Protein AF-A0A9D5ZT42-F1 (afdb_monomer_lite)

pLDDT: mean 91.75, std 6.69, range [58.16, 98.5]

Structure (mmCIF, N/CA/C/O backbone):
data_AF-A0A9D5ZT42-F1
#
_entry.id   AF-A0A9D5ZT42-F1
#
loop_
_atom_site.group_PDB
_atom_site.id
_atom_site.type_symbol
_atom_site.label_atom_id
_atom_site.label_alt_id
_atom_site.label_comp_id
_atom_site.label_asym_id
_atom_site.label_entity_id
_atom_site.label_seq_id
_atom_site.pdbx_PDB_ins_code
_atom_site.Cartn_x
_atom_site.Cartn_y
_atom_site.Cartn_z
_atom_site.occupancy
_atom_site.B_iso_or_equiv
_atom_site.auth_seq_id
_atom_site.auth_comp_id
_atom_site.auth_asym_id
_atom_site.auth_atom_id
_atom_site.pdbx_PDB_model_num
ATOM 1 N N . MET A 1 1 ? -12.447 -9.177 9.346 1.00 79.62 1 MET A N 1
ATOM 2 C CA . MET A 1 1 ? -11.753 -7.970 9.844 1.00 79.62 1 MET A CA 1
ATOM 3 C C . MET A 1 1 ? -11.697 -7.961 11.369 1.00 79.62 1 MET A C 1
ATOM 5 O O . MET A 1 1 ? -12.599 -8.508 11.997 1.00 79.62 1 MET A O 1
ATOM 9 N N . LEU A 1 2 ? -10.645 -7.376 11.959 1.00 90.12 2 LEU A N 1
ATOM 10 C CA . LEU A 1 2 ? -10.419 -7.348 13.415 1.00 90.12 2 LEU A CA 1
ATOM 11 C C . LEU A 1 2 ? -11.491 -6.547 14.175 1.00 90.12 2 LEU A C 1
ATOM 13 O O . LEU A 1 2 ? -11.969 -7.030 15.196 1.00 90.12 2 LEU A O 1
ATOM 17 N N . SER A 1 3 ? -11.928 -5.395 13.650 1.00 90.69 3 SER A N 1
ATOM 18 C CA . SER A 1 3 ? -13.008 -4.572 14.230 1.00 90.69 3 SER A CA 1
ATOM 19 C C . SER A 1 3 ? -14.298 -5.372 14.443 1.00 90.69 3 SER A C 1
ATOM 21 O O . SER A 1 3 ? -14.875 -5.379 15.532 1.00 90.69 3 SER A O 1
ATOM 23 N N . GLN A 1 4 ? -14.705 -6.125 13.423 1.00 94.38 4 GLN A N 1
ATOM 24 C CA . GLN A 1 4 ? -15.898 -6.974 13.441 1.00 94.38 4 GLN A CA 1
ATOM 25 C C . GLN A 1 4 ? -15.736 -8.181 14.380 1.00 94.38 4 GLN A C 1
ATOM 27 O O . GLN A 1 4 ? -16.671 -8.578 15.077 1.00 94.38 4 GLN A O 1
ATOM 32 N N . LYS A 1 5 ? -14.524 -8.749 14.473 1.00 95.25 5 LYS A N 1
ATOM 33 C CA . LYS A 1 5 ? -14.218 -9.816 15.441 1.00 95.25 5 LYS A CA 1
ATOM 34 C C . LYS A 1 5 ? -14.304 -9.306 16.884 1.00 95.25 5 LYS A C 1
ATOM 36 O O . LYS A 1 5 ? -14.874 -10.011 17.711 1.00 95.25 5 LYS A O 1
ATOM 41 N N . ILE A 1 6 ? -13.804 -8.100 17.171 1.00 94.62 6 ILE A N 1
ATOM 42 C CA . ILE A 1 6 ? -13.927 -7.453 18.488 1.00 94.62 6 ILE A CA 1
ATOM 43 C C . ILE A 1 6 ? -15.403 -7.265 18.847 1.00 94.62 6 ILE A C 1
ATOM 45 O O . ILE A 1 6 ? -15.816 -7.692 19.921 1.00 94.62 6 ILE A O 1
ATOM 49 N N . ALA A 1 7 ? -16.214 -6.710 17.940 1.00 95.12 7 ALA A N 1
ATOM 50 C CA . ALA A 1 7 ? -17.645 -6.512 18.180 1.00 95.12 7 ALA A CA 1
ATOM 51 C C . ALA A 1 7 ? -18.387 -7.827 18.452 1.00 95.12 7 ALA A C 1
ATOM 53 O O . ALA A 1 7 ? -19.196 -7.904 19.377 1.00 95.12 7 ALA A O 1
ATOM 54 N N . LYS A 1 8 ? -18.063 -8.888 17.704 1.00 96.38 8 LYS A N 1
ATOM 55 C CA . LYS A 1 8 ? -18.613 -10.227 17.943 1.00 96.38 8 LYS A CA 1
ATOM 56 C C . LYS A 1 8 ? -18.242 -10.771 19.326 1.00 96.38 8 LYS A C 1
ATOM 58 O O . LYS A 1 8 ? -19.117 -11.293 20.007 1.00 96.38 8 LYS A O 1
ATOM 63 N N . LEU A 1 9 ? -16.973 -10.667 19.729 1.00 95.00 9 LEU A N 1
ATOM 64 C CA . LEU A 1 9 ? -16.511 -11.139 21.043 1.00 95.00 9 LEU A CA 1
ATOM 65 C C . LEU A 1 9 ? -17.176 -10.362 22.179 1.00 95.00 9 LEU A C 1
ATOM 67 O O . LEU A 1 9 ? -17.641 -10.958 23.140 1.00 95.00 9 LEU A O 1
ATOM 71 N N . VAL A 1 10 ? -17.272 -9.042 22.033 1.00 94.19 10 VAL A N 1
ATOM 72 C CA . VAL A 1 10 ? -17.956 -8.159 22.979 1.00 94.19 10 VAL A CA 1
ATOM 73 C C . VAL A 1 10 ? -19.431 -8.545 23.139 1.00 94.19 10 VAL A C 1
ATOM 75 O O . VAL A 1 10 ? -19.915 -8.672 24.262 1.00 94.19 10 VAL A O 1
ATOM 78 N N . LEU A 1 11 ? -20.139 -8.789 22.032 1.00 94.06 11 LEU A N 1
ATOM 79 C CA . LEU A 1 11 ? -21.532 -9.235 22.070 1.00 94.06 11 LEU A CA 1
ATOM 80 C C . LEU A 1 11 ? -21.666 -10.602 22.754 1.00 94.06 11 LEU A C 1
ATOM 82 O O . LEU A 1 11 ? -22.506 -10.764 23.634 1.00 94.06 11 LEU A O 1
ATOM 86 N N . SER A 1 12 ? -20.823 -11.563 22.377 1.00 94.69 12 SER A N 1
ATOM 87 C CA . SER A 1 12 ? -20.800 -12.914 22.954 1.00 94.69 12 SER A CA 1
ATOM 88 C C . SER A 1 12 ? -20.539 -12.891 24.467 1.00 94.69 12 SER A C 1
ATOM 90 O O . SER A 1 12 ? -21.247 -13.515 25.258 1.00 94.69 12 SER A O 1
ATOM 92 N N . ALA A 1 13 ? -19.592 -12.063 24.900 1.00 92.69 13 ALA A N 1
ATOM 93 C CA . ALA A 1 13 ? -19.286 -11.874 26.307 1.00 92.69 13 ALA A CA 1
ATOM 94 C C . ALA A 1 13 ? -20.460 -11.256 27.089 1.00 92.69 13 ALA A C 1
ATOM 96 O O . ALA A 1 13 ? -20.752 -11.678 28.210 1.00 92.69 13 ALA A O 1
ATOM 97 N N . SER A 1 14 ? -21.188 -10.310 26.481 1.00 90.50 14 SER A N 1
ATOM 98 C CA . SER A 1 14 ? -22.356 -9.676 27.111 1.00 90.50 14 SER A CA 1
ATOM 99 C C . SER A 1 14 ? -23.540 -10.627 27.329 1.00 90.50 14 SER A C 1
ATOM 101 O O . SER A 1 14 ? -24.342 -10.408 28.234 1.00 90.50 14 SER A O 1
ATOM 103 N N . ILE A 1 15 ? -23.631 -11.711 26.545 1.00 91.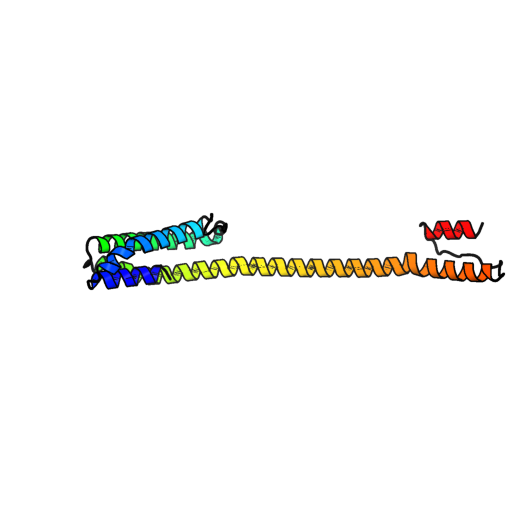81 15 ILE A N 1
ATOM 104 C CA . ILE A 1 15 ? -24.667 -12.749 26.689 1.00 91.81 15 ILE A CA 1
ATOM 105 C C . ILE A 1 15 ? -24.229 -13.927 27.575 1.00 91.81 15 ILE A C 1
ATOM 107 O O . ILE A 1 15 ? -25.009 -14.857 27.771 1.00 91.81 15 ILE A O 1
ATOM 111 N N . GLY A 1 16 ? -23.017 -13.882 28.143 1.00 88.19 16 GLY A N 1
ATOM 112 C CA . GLY A 1 16 ? -22.548 -14.832 29.156 1.00 88.19 16 GLY A CA 1
ATOM 113 C C . GLY A 1 16 ? -21.386 -15.742 28.749 1.00 88.19 16 GLY A C 1
ATOM 114 O O . GLY A 1 16 ? -21.046 -16.631 29.528 1.00 88.19 16 GLY A O 1
ATOM 115 N N . ASP A 1 17 ? -20.761 -15.542 27.584 1.00 90.81 17 ASP A N 1
ATOM 116 C CA . ASP A 1 17 ? -19.558 -16.295 27.208 1.00 90.81 17 ASP A CA 1
ATOM 117 C C . ASP A 1 17 ? -18.286 -15.679 27.825 1.00 90.81 17 ASP A C 1
ATOM 119 O O . ASP A 1 17 ? -17.627 -14.795 27.266 1.00 90.81 17 ASP A O 1
ATOM 123 N N . ASP A 1 18 ? -17.917 -16.174 29.006 1.00 89.94 18 ASP A N 1
ATOM 124 C CA . ASP A 1 18 ? -16.727 -15.714 29.728 1.00 89.94 18 ASP A CA 1
ATOM 125 C C . ASP A 1 18 ? -15.399 -16.137 29.046 1.00 89.94 18 ASP A C 1
ATOM 127 O O . ASP A 1 18 ? -14.336 -15.614 29.401 1.00 89.94 18 ASP A O 1
ATOM 131 N N . GLN A 1 19 ? -15.404 -17.074 28.082 1.00 91.75 19 GLN A N 1
ATOM 132 C CA . GLN A 1 19 ? -14.201 -17.402 27.301 1.00 91.75 19 GLN A CA 1
ATOM 133 C C . GLN A 1 19 ? -13.917 -16.332 26.249 1.00 91.75 19 GLN A C 1
ATOM 135 O O . GLN A 1 19 ? -12.760 -15.949 26.053 1.00 91.75 19 GLN A O 1
ATOM 140 N N . ASP A 1 20 ? -14.959 -15.821 25.598 1.00 92.44 20 ASP A N 1
ATOM 141 C CA . ASP A 1 20 ? -14.834 -14.728 24.636 1.00 92.44 20 ASP A CA 1
ATOM 142 C C . ASP A 1 20 ? -14.410 -13.421 25.319 1.00 92.44 20 ASP A C 1
ATOM 144 O O . ASP A 1 20 ? -13.559 -12.705 24.784 1.00 92.44 20 ASP A O 1
ATOM 148 N N . LEU A 1 21 ? -14.880 -13.165 26.548 1.00 91.88 21 LEU A N 1
ATOM 149 C CA . LEU A 1 21 ? -14.442 -12.027 27.370 1.00 91.88 21 LEU A CA 1
ATOM 150 C C . LEU A 1 21 ? -12.911 -11.996 27.549 1.00 91.88 21 LEU A C 1
ATOM 152 O O . LEU A 1 21 ? -12.283 -10.945 27.419 1.00 91.88 21 LEU A O 1
ATOM 156 N N . LYS A 1 22 ? -12.289 -13.161 27.788 1.00 93.94 22 LYS A N 1
ATOM 157 C CA . LYS A 1 22 ? -10.830 -13.296 27.979 1.00 93.94 22 LYS A CA 1
ATOM 158 C C . LYS A 1 22 ? -10.023 -13.045 26.705 1.00 93.94 22 LYS A C 1
ATOM 160 O O . LYS A 1 22 ? -8.838 -12.734 26.796 1.00 93.94 22 LYS A O 1
ATOM 165 N N . GLN A 1 23 ? -10.637 -13.177 25.531 1.00 94.75 23 GLN A N 1
ATOM 166 C CA . GLN A 1 23 ? -9.974 -12.949 24.246 1.00 94.75 23 GLN A CA 1
ATOM 167 C C . GLN A 1 23 ? -9.981 -11.472 23.832 1.00 94.75 23 GLN A C 1
ATOM 169 O O . GLN A 1 23 ? -9.097 -11.058 23.080 1.00 94.75 23 GLN A O 1
ATOM 174 N N . ILE A 1 24 ? -10.939 -10.664 24.312 1.00 94.62 24 ILE A N 1
ATOM 175 C CA . ILE A 1 24 ? -11.088 -9.251 23.916 1.00 94.62 24 ILE A CA 1
ATOM 176 C C . ILE A 1 24 ? -9.760 -8.475 24.020 1.00 94.62 24 ILE A C 1
ATOM 178 O O . ILE A 1 24 ? -9.373 -7.885 23.009 1.00 94.62 24 ILE A O 1
ATOM 182 N N . PRO A 1 25 ? -9.002 -8.510 25.141 1.00 96.31 25 PRO A N 1
ATOM 183 C CA . PRO A 1 25 ? -7.755 -7.749 25.262 1.00 96.31 25 PRO A CA 1
ATOM 184 C C . PRO A 1 25 ? -6.734 -8.067 24.164 1.00 96.31 25 PRO A C 1
ATOM 186 O O . PRO A 1 25 ? -6.119 -7.162 23.605 1.00 96.31 25 PRO A O 1
ATOM 189 N N . GLN A 1 26 ? -6.593 -9.346 23.800 1.00 96.06 26 GLN A N 1
ATOM 190 C CA . GLN A 1 26 ? -5.669 -9.774 22.750 1.00 96.06 26 GLN A CA 1
ATOM 191 C C . GLN A 1 26 ? -6.040 -9.163 21.395 1.00 96.06 26 GLN A C 1
ATOM 193 O O . GLN A 1 26 ? -5.168 -8.687 20.669 1.00 96.06 26 GLN A O 1
ATOM 198 N N . PHE A 1 27 ? -7.327 -9.169 21.041 1.00 95.69 27 PHE A N 1
ATOM 199 C CA . PHE A 1 27 ? -7.788 -8.592 19.779 1.00 95.69 27 PHE A CA 1
ATOM 200 C C . PHE A 1 27 ? -7.710 -7.065 19.774 1.00 95.69 27 PHE A C 1
ATOM 202 O O . PHE A 1 27 ? -7.432 -6.488 18.720 1.00 95.69 27 PHE A O 1
ATOM 209 N N . LEU A 1 28 ? -7.898 -6.418 20.931 1.00 96.38 28 LEU A N 1
ATOM 210 C CA . LEU A 1 28 ? -7.705 -4.976 21.047 1.00 96.38 28 LEU A CA 1
ATOM 211 C C . LEU A 1 28 ? -6.249 -4.588 20.775 1.00 96.38 28 LEU A C 1
ATOM 213 O O . LEU A 1 28 ? -5.978 -3.707 19.958 1.00 96.38 28 LEU A O 1
ATOM 217 N N . GLU A 1 29 ? -5.305 -5.288 21.399 1.00 96.25 29 GLU A N 1
ATOM 218 C CA . GLU A 1 29 ? -3.880 -5.041 21.187 1.00 96.25 29 GLU A CA 1
ATOM 219 C C . GLU A 1 29 ? -3.435 -5.393 19.765 1.00 96.25 29 GLU A C 1
ATOM 221 O O . GLU A 1 29 ? -2.659 -4.652 19.161 1.00 96.25 29 GLU A O 1
ATOM 226 N N . LEU A 1 30 ? -3.983 -6.458 19.171 1.00 95.38 30 LEU A N 1
ATOM 227 C CA . LEU A 1 30 ? -3.696 -6.814 17.783 1.00 95.38 30 LEU A CA 1
ATOM 228 C C . LEU A 1 30 ? -4.165 -5.732 16.799 1.00 95.38 30 LEU A C 1
ATOM 230 O O . LEU A 1 30 ? -3.432 -5.409 15.861 1.00 95.38 30 LEU A O 1
ATOM 234 N N . TYR A 1 31 ? -5.352 -5.151 17.004 1.00 95.44 31 TYR A N 1
ATOM 235 C CA . TYR A 1 31 ? -5.824 -4.031 16.185 1.00 95.44 31 TYR A CA 1
ATOM 236 C C . TYR A 1 31 ? -4.919 -2.807 16.359 1.00 95.44 31 TYR A C 1
ATOM 238 O O . TYR A 1 31 ? -4.448 -2.248 15.371 1.00 95.44 31 TYR A O 1
ATOM 246 N N . ASN A 1 32 ? -4.617 -2.441 17.607 1.00 96.25 32 ASN A N 1
ATOM 247 C CA . ASN A 1 32 ? -3.764 -1.301 17.937 1.00 96.25 32 ASN A CA 1
ATOM 248 C C . ASN A 1 32 ? -2.372 -1.418 17.297 1.00 96.25 32 ASN A C 1
ATOM 250 O O . ASN A 1 32 ? -1.893 -0.485 16.655 1.00 96.25 32 ASN A O 1
ATOM 254 N N . PHE A 1 33 ? -1.747 -2.590 17.428 1.00 95.00 33 PHE A N 1
ATOM 255 C CA . PHE A 1 33 ? -0.465 -2.894 16.802 1.00 95.00 33 PHE A CA 1
ATOM 256 C C . PHE A 1 33 ? -0.548 -2.801 15.277 1.00 95.00 33 PHE A C 1
ATOM 258 O O . PHE A 1 33 ? 0.308 -2.175 14.652 1.00 95.00 33 PHE A O 1
ATOM 265 N N . SER A 1 34 ? -1.585 -3.388 14.676 1.00 93.50 34 SER A N 1
ATOM 266 C CA . SER A 1 34 ? -1.766 -3.383 13.221 1.00 93.50 34 SER A CA 1
ATOM 267 C C . SER A 1 34 ? -1.932 -1.962 12.682 1.00 93.50 34 SER A C 1
ATOM 269 O O . SER A 1 34 ? -1.248 -1.596 11.730 1.00 93.50 34 SER A O 1
ATOM 271 N N . LEU A 1 35 ? -2.772 -1.138 13.317 1.00 95.00 35 LEU A N 1
ATOM 272 C CA . LEU A 1 35 ? -2.993 0.254 12.921 1.00 95.00 35 LEU A CA 1
ATOM 273 C C . LEU A 1 35 ? -1.712 1.089 13.057 1.00 95.00 35 LEU A C 1
ATOM 275 O O . LEU A 1 35 ? -1.343 1.814 12.133 1.00 95.00 35 LEU A O 1
ATOM 279 N N . LEU A 1 36 ? -0.992 0.934 14.174 1.00 95.38 36 LEU A N 1
ATOM 280 C CA . LEU A 1 36 ? 0.274 1.625 14.414 1.00 95.38 36 LEU A CA 1
ATOM 281 C C . LEU A 1 36 ? 1.313 1.291 13.340 1.00 95.38 36 LEU A C 1
ATOM 283 O O . LEU A 1 36 ? 1.980 2.189 12.823 1.00 95.38 36 LEU A O 1
ATOM 287 N N . ARG A 1 37 ? 1.459 0.006 13.004 1.00 94.69 37 ARG A N 1
ATOM 288 C CA . ARG A 1 37 ? 2.412 -0.440 11.983 1.00 94.69 37 ARG A CA 1
ATOM 289 C C . ARG A 1 37 ? 1.993 -0.037 10.581 1.00 94.69 37 ARG A C 1
ATOM 291 O O . ARG A 1 37 ? 2.855 0.324 9.789 1.00 94.69 37 ARG A O 1
ATOM 298 N N . LEU A 1 38 ? 0.699 -0.058 10.281 1.00 93.50 38 LEU A N 1
ATOM 299 C CA . LEU A 1 38 ? 0.193 0.369 8.983 1.00 93.50 38 LEU A CA 1
ATOM 300 C C . LEU A 1 38 ? 0.418 1.869 8.748 1.00 93.50 38 LEU A C 1
ATOM 302 O O . LEU A 1 38 ? 0.676 2.269 7.618 1.00 93.50 38 LEU A O 1
ATOM 306 N N . GLN A 1 39 ? 0.350 2.692 9.798 1.00 96.06 39 GLN A N 1
ATOM 307 C CA . GLN A 1 39 ? 0.596 4.131 9.703 1.00 96.06 39 GLN A CA 1
ATOM 308 C C . GLN A 1 39 ? 2.092 4.472 9.684 1.00 96.06 39 GLN A C 1
ATOM 310 O O . GLN A 1 39 ? 2.558 5.229 8.834 1.00 96.06 39 GLN A O 1
ATOM 315 N N . ASN A 1 40 ? 2.858 3.929 10.632 1.00 95.62 40 ASN A N 1
ATOM 316 C CA . ASN A 1 40 ? 4.239 4.354 10.871 1.00 95.62 40 ASN A CA 1
ATOM 317 C C . ASN A 1 40 ? 5.282 3.488 10.157 1.00 95.62 40 ASN A C 1
ATOM 319 O O . ASN A 1 40 ? 6.449 3.871 10.083 1.00 95.62 40 ASN A O 1
ATOM 323 N N . GLY A 1 41 ? 4.873 2.337 9.627 1.00 94.06 41 GLY A N 1
ATOM 324 C CA . GLY A 1 41 ? 5.778 1.331 9.099 1.00 94.06 41 GLY A CA 1
ATOM 325 C C . GLY A 1 41 ? 6.538 0.575 10.196 1.00 94.06 41 GLY A C 1
ATOM 326 O O . GLY A 1 41 ? 6.189 0.574 11.384 1.00 94.06 41 GLY A O 1
ATOM 327 N N . GLY A 1 42 ? 7.604 -0.099 9.779 1.00 92.94 42 GLY A N 1
ATOM 328 C CA . GLY A 1 42 ? 8.458 -0.933 10.624 1.00 92.94 42 GLY A CA 1
ATOM 329 C C . GLY A 1 42 ? 8.417 -2.396 10.204 1.00 92.94 42 GLY A C 1
ATOM 330 O O . GLY A 1 42 ? 8.001 -2.719 9.098 1.00 92.94 42 GLY A O 1
ATOM 331 N N . GLU A 1 43 ? 8.863 -3.291 11.078 1.00 91.38 43 GLU A N 1
ATOM 332 C CA . GLU A 1 43 ? 8.963 -4.714 10.754 1.00 91.38 43 GLU A CA 1
ATOM 333 C C . GLU A 1 43 ? 7.757 -5.504 11.271 1.00 91.38 43 GLU A C 1
ATOM 335 O O . GLU A 1 43 ? 7.378 -5.404 12.441 1.00 91.38 43 GLU A O 1
ATOM 340 N N . ILE A 1 44 ? 7.166 -6.314 10.392 1.00 87.19 44 ILE A N 1
ATOM 341 C CA . ILE A 1 44 ? 6.157 -7.322 10.725 1.00 87.19 44 ILE A CA 1
ATOM 342 C C . ILE A 1 44 ? 6.565 -8.624 10.046 1.00 87.19 44 ILE A C 1
ATOM 344 O O . ILE A 1 44 ? 6.711 -8.652 8.831 1.00 87.19 44 ILE A O 1
ATOM 348 N N . LEU A 1 45 ? 6.707 -9.716 10.805 1.00 84.69 45 LEU A N 1
ATOM 349 C CA . LEU A 1 45 ? 7.005 -11.050 10.255 1.00 84.69 45 LEU A CA 1
ATOM 350 C C . LEU A 1 45 ? 8.225 -11.055 9.306 1.00 84.69 45 LEU A C 1
ATOM 352 O O . LEU A 1 45 ? 8.189 -11.678 8.248 1.00 84.69 45 LEU A O 1
ATOM 356 N N . ASN A 1 46 ? 9.296 -10.344 9.680 1.00 88.38 46 ASN A N 1
ATOM 357 C CA . ASN A 1 46 ? 10.512 -10.137 8.874 1.00 88.38 46 ASN A CA 1
ATOM 358 C C . ASN A 1 46 ? 10.301 -9.370 7.554 1.00 88.38 46 ASN A C 1
ATOM 360 O O . ASN A 1 46 ? 11.183 -9.359 6.698 1.00 88.38 46 ASN A O 1
ATOM 364 N N . LEU A 1 47 ? 9.151 -8.719 7.377 1.00 89.38 47 LEU A N 1
ATOM 365 C CA . LEU A 1 47 ? 8.882 -7.810 6.270 1.00 89.38 47 LEU A CA 1
ATOM 366 C C . LEU A 1 47 ? 8.954 -6.370 6.767 1.00 89.38 47 LEU A C 1
ATOM 368 O O . LEU A 1 47 ? 8.305 -6.008 7.749 1.00 89.38 47 LEU A O 1
ATOM 372 N N . THR A 1 48 ? 9.715 -5.535 6.066 1.00 91.88 48 THR A N 1
ATOM 373 C CA . THR A 1 48 ? 9.739 -4.092 6.309 1.00 91.88 48 THR A CA 1
ATOM 374 C C . THR A 1 48 ? 8.570 -3.437 5.583 1.00 91.88 48 THR A C 1
ATOM 376 O O . THR A 1 48 ? 8.500 -3.432 4.355 1.00 91.88 48 THR A O 1
ATOM 379 N N . ILE A 1 49 ? 7.656 -2.860 6.351 1.00 90.81 49 ILE A N 1
ATOM 380 C CA . ILE A 1 49 ? 6.521 -2.088 5.857 1.00 90.81 49 ILE A CA 1
ATOM 381 C C . ILE A 1 49 ? 6.926 -0.609 5.849 1.00 90.81 49 ILE A C 1
ATOM 383 O O . ILE A 1 49 ? 7.394 -0.102 6.875 1.00 90.81 49 ILE A O 1
ATOM 387 N N . PRO A 1 50 ? 6.784 0.102 4.716 1.00 92.19 50 PRO A N 1
ATOM 388 C CA . PRO A 1 50 ? 7.060 1.529 4.669 1.00 92.19 50 PRO A CA 1
ATOM 389 C C . PRO A 1 50 ? 6.020 2.308 5.480 1.00 92.19 50 PRO A C 1
ATOM 391 O O . PRO A 1 50 ? 4.890 1.862 5.664 1.00 92.19 50 PRO A O 1
ATOM 394 N N . LYS A 1 51 ? 6.396 3.509 5.921 1.00 94.38 51 LYS A N 1
ATOM 395 C CA . LYS A 1 51 ? 5.445 4.466 6.491 1.00 94.38 51 LYS A CA 1
ATOM 396 C C . LYS A 1 51 ? 4.321 4.754 5.485 1.00 94.38 51 LYS A C 1
ATOM 398 O O . LYS A 1 51 ? 4.580 4.843 4.280 1.00 94.38 51 LYS A O 1
ATOM 403 N N . ALA A 1 52 ? 3.104 4.942 5.990 1.00 95.31 52 ALA A N 1
ATOM 404 C CA . ALA A 1 52 ? 1.978 5.387 5.188 1.00 95.31 52 ALA A CA 1
ATOM 405 C C . ALA A 1 52 ? 2.293 6.716 4.468 1.00 95.31 52 ALA A C 1
ATOM 407 O O . ALA A 1 52 ? 2.982 7.576 5.030 1.00 95.31 52 ALA A O 1
ATOM 408 N N . PRO A 1 53 ? 1.790 6.914 3.238 1.00 94.88 53 PRO A N 1
ATOM 409 C CA . PRO A 1 53 ? 1.883 8.200 2.555 1.00 94.88 53 PRO A CA 1
ATOM 410 C C . PRO A 1 53 ? 1.178 9.310 3.344 1.00 94.88 53 PRO A C 1
ATOM 412 O O . PRO A 1 53 ? 0.070 9.103 3.833 1.00 94.88 53 PRO A O 1
ATOM 415 N N . GLU A 1 54 ? 1.763 10.510 3.373 1.00 94.50 54 GLU A N 1
ATOM 416 C CA . GLU A 1 54 ? 1.202 11.687 4.073 1.00 94.50 54 GLU A CA 1
ATOM 417 C C . GLU A 1 54 ? -0.222 12.037 3.611 1.00 94.50 54 GLU A C 1
ATOM 419 O O . GLU A 1 54 ? -1.046 12.519 4.383 1.00 94.50 54 GLU A O 1
ATOM 424 N N . SER A 1 55 ? -0.568 11.716 2.359 1.00 92.69 55 SER A N 1
ATOM 425 C CA . SER A 1 55 ? -1.924 11.899 1.827 1.00 92.69 55 SER A CA 1
ATOM 426 C C . SER A 1 55 ? -3.004 11.131 2.602 1.00 92.69 55 SER A C 1
ATOM 428 O O . SER A 1 55 ? -4.184 11.426 2.437 1.00 92.69 55 SER A O 1
ATOM 430 N N . MET A 1 56 ? -2.626 10.141 3.417 1.00 96.19 56 MET A N 1
ATOM 431 C CA . MET A 1 56 ? -3.540 9.328 4.224 1.00 96.19 56 MET A CA 1
ATOM 432 C C . MET A 1 56 ? -3.606 9.762 5.694 1.00 96.19 56 MET A C 1
ATOM 434 O O . MET A 1 56 ? -4.381 9.175 6.448 1.00 96.19 56 MET A O 1
ATOM 438 N N . ASP A 1 57 ? -2.855 10.781 6.125 1.00 95.81 57 ASP A N 1
ATOM 439 C CA . ASP A 1 57 ? -2.762 11.172 7.542 1.00 95.81 57 ASP A CA 1
ATOM 440 C C . ASP A 1 57 ? -4.135 11.460 8.169 1.00 95.81 57 ASP A C 1
ATOM 442 O O . ASP A 1 57 ? -4.417 11.038 9.292 1.00 95.81 57 ASP A O 1
ATOM 446 N N . ASN A 1 58 ? -5.032 12.106 7.418 1.00 97.38 58 ASN A N 1
ATOM 447 C CA . ASN A 1 58 ? -6.398 12.381 7.869 1.00 97.38 58 ASN A CA 1
ATOM 448 C C . ASN A 1 58 ? -7.233 11.104 8.057 1.00 97.38 58 ASN A C 1
ATOM 450 O O . ASN A 1 58 ? -8.014 11.027 9.006 1.00 97.38 58 ASN A O 1
ATOM 454 N N . LEU A 1 59 ? -7.059 10.099 7.189 1.00 97.38 59 LEU A N 1
ATOM 455 C CA . LEU A 1 59 ? -7.761 8.816 7.302 1.00 97.38 59 LEU A CA 1
ATOM 456 C C . LEU A 1 59 ? -7.297 8.059 8.546 1.00 97.38 59 LEU A C 1
ATOM 458 O O . LEU A 1 59 ? -8.122 7.581 9.323 1.00 97.38 59 LEU A O 1
ATOM 462 N N . PHE A 1 60 ? -5.982 8.017 8.783 1.00 97.75 60 PHE A N 1
ATOM 463 C CA . PHE A 1 60 ? -5.423 7.404 9.987 1.00 97.75 60 PHE A CA 1
ATOM 464 C C . PHE A 1 60 ? -5.838 8.141 11.255 1.00 97.75 60 PHE A C 1
ATOM 466 O O . PHE A 1 60 ? -6.184 7.493 12.238 1.00 97.75 60 PHE A O 1
ATOM 473 N N . LYS A 1 61 ? -5.862 9.478 11.239 1.00 97.56 61 LYS A N 1
ATOM 474 C CA . LYS A 1 61 ? -6.359 10.272 12.366 1.00 97.56 61 LYS A CA 1
ATOM 475 C C . LYS A 1 61 ? -7.813 9.921 12.697 1.00 97.56 61 LYS A C 1
ATOM 477 O O . LYS A 1 61 ? -8.103 9.573 13.836 1.00 97.56 61 LYS A O 1
ATOM 482 N N . LYS A 1 62 ? -8.700 9.919 11.694 1.00 97.69 62 LYS A N 1
ATOM 483 C CA . LYS A 1 62 ? -10.110 9.526 11.860 1.00 97.69 62 LYS A CA 1
ATOM 484 C C . LYS A 1 62 ? -10.236 8.093 12.396 1.00 97.69 62 LYS A C 1
ATOM 486 O O . LYS A 1 62 ? -11.035 7.849 13.295 1.00 97.69 62 LYS A O 1
ATOM 491 N N . ASN A 1 63 ? -9.423 7.161 11.893 1.00 97.75 63 ASN A N 1
ATOM 492 C CA . ASN A 1 63 ? -9.388 5.781 12.383 1.00 97.75 63 ASN A CA 1
ATOM 493 C C . ASN A 1 63 ? -8.991 5.715 13.866 1.00 97.75 63 ASN A C 1
ATOM 495 O O . ASN A 1 63 ? -9.689 5.073 14.645 1.00 97.75 63 ASN A O 1
ATOM 499 N N . TRP A 1 64 ? -7.935 6.427 14.274 1.00 97.81 64 TRP A N 1
ATOM 500 C CA . TRP A 1 64 ? -7.499 6.508 15.673 1.00 97.81 64 TRP A CA 1
ATOM 501 C C . TRP A 1 64 ? -8.560 7.107 16.597 1.00 97.81 64 TRP A C 1
ATOM 503 O O . TRP A 1 64 ? -8.748 6.598 17.705 1.00 97.81 64 TRP A O 1
ATOM 513 N N . ASP A 1 65 ? -9.270 8.143 16.151 1.00 97.25 65 ASP A N 1
ATOM 514 C CA . ASP A 1 65 ? -10.335 8.780 16.929 1.00 97.25 65 ASP A CA 1
ATOM 515 C C . ASP A 1 65 ? -11.489 7.792 17.195 1.00 97.25 65 ASP A C 1
ATOM 517 O O . ASP A 1 65 ? -11.919 7.608 18.340 1.00 97.25 65 ASP A O 1
ATOM 521 N N . ILE A 1 66 ? -11.941 7.082 16.153 1.00 96.94 66 ILE A N 1
ATOM 522 C CA . ILE A 1 66 ? -12.985 6.050 16.262 1.00 96.94 66 ILE A CA 1
ATOM 523 C C . ILE A 1 66 ? -12.487 4.880 17.129 1.00 96.94 66 ILE A C 1
ATOM 525 O O . ILE A 1 66 ? -13.174 4.447 18.061 1.00 96.94 66 ILE A O 1
ATOM 529 N N . TRP A 1 67 ? -11.269 4.399 16.864 1.00 97.50 67 TRP A N 1
ATOM 530 C CA . TRP A 1 67 ? -10.644 3.279 17.562 1.00 97.50 67 TRP A CA 1
ATOM 531 C C . TRP A 1 67 ? -10.510 3.526 19.064 1.00 97.50 67 TRP A C 1
ATOM 533 O O . TRP A 1 67 ? -10.888 2.671 19.861 1.00 97.50 67 TRP A O 1
ATOM 543 N N . THR A 1 68 ? -10.027 4.702 19.465 1.00 96.69 68 THR A N 1
ATOM 544 C CA . THR A 1 68 ? -9.829 5.053 20.881 1.00 96.69 68 THR A CA 1
ATOM 545 C C . THR A 1 68 ? -11.145 4.989 21.655 1.00 96.69 68 THR A C 1
ATOM 547 O O . THR A 1 68 ? -11.195 4.489 22.781 1.00 96.69 68 THR A O 1
ATOM 550 N N . SER A 1 69 ? -12.235 5.445 21.034 1.00 96.06 69 SER A N 1
ATOM 551 C CA . SER A 1 69 ? -13.569 5.378 21.624 1.00 96.06 69 SER A CA 1
ATOM 552 C C . SER A 1 69 ? -14.062 3.933 21.778 1.00 96.06 69 SER A C 1
ATOM 554 O O . SER A 1 69 ? -14.549 3.570 22.847 1.00 96.06 69 SER A O 1
ATOM 556 N N . ILE A 1 70 ? -13.875 3.088 20.760 1.00 95.88 70 ILE A N 1
ATOM 557 C CA . ILE A 1 70 ? -14.269 1.670 20.803 1.00 95.88 70 ILE A CA 1
ATOM 558 C C . ILE A 1 70 ? -13.434 0.884 21.806 1.00 95.88 70 ILE A C 1
ATOM 560 O O . ILE A 1 70 ? -13.993 0.083 22.552 1.00 95.88 70 ILE A O 1
ATOM 564 N N . LYS A 1 71 ? -12.117 1.122 21.855 1.00 96.69 71 LYS A N 1
ATOM 565 C CA . LYS A 1 71 ? -11.207 0.476 22.806 1.00 96.69 71 LYS A CA 1
ATOM 566 C C . LYS A 1 71 ? -11.687 0.708 24.236 1.00 96.69 71 LYS A C 1
ATOM 568 O O . LYS A 1 71 ? -11.888 -0.256 24.969 1.00 96.69 71 LYS A O 1
ATOM 573 N N . LYS A 1 72 ? -11.992 1.961 24.587 1.00 96.75 72 LYS A N 1
ATOM 574 C CA . LYS A 1 72 ? -12.527 2.321 25.907 1.00 96.75 72 LYS A CA 1
ATOM 575 C C . LYS A 1 72 ? -13.858 1.620 26.213 1.00 96.75 72 LYS A C 1
ATOM 577 O O . LYS A 1 72 ? -14.060 1.129 27.324 1.00 96.75 72 LYS A O 1
ATOM 582 N N . SER A 1 73 ? -14.773 1.552 25.245 1.00 96.00 73 SER A N 1
ATOM 583 C CA . SER A 1 73 ? -16.049 0.845 25.420 1.00 96.00 73 SER A CA 1
ATOM 584 C C . SER A 1 73 ? -15.854 -0.665 25.595 1.00 96.00 73 SER A C 1
ATOM 586 O O . SER A 1 73 ? -16.470 -1.262 26.472 1.00 96.00 73 SER A O 1
ATOM 588 N N . ALA A 1 74 ? -14.951 -1.287 24.839 1.00 94.69 74 ALA A N 1
ATOM 589 C CA . ALA A 1 74 ? -14.625 -2.703 24.995 1.00 94.69 74 ALA A CA 1
ATOM 590 C C . ALA A 1 74 ? -13.973 -3.008 26.360 1.00 94.69 74 ALA A C 1
ATOM 592 O O . ALA A 1 74 ? -14.329 -3.993 27.000 1.00 94.69 74 ALA A O 1
ATOM 593 N N . GLU A 1 75 ? -13.082 -2.141 26.848 1.00 94.75 75 GLU A N 1
ATOM 594 C CA . GLU A 1 75 ? -12.492 -2.228 28.197 1.00 9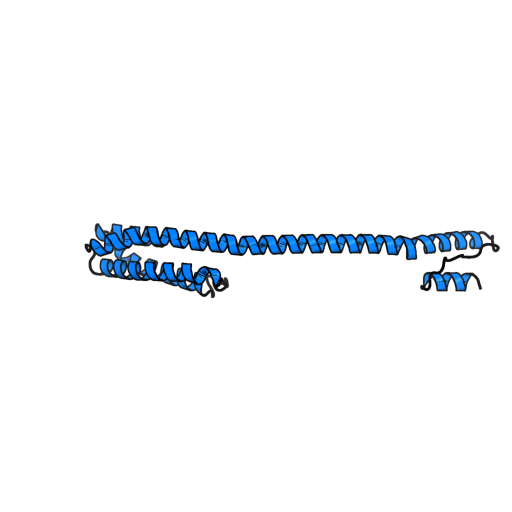4.75 75 GLU A CA 1
ATOM 595 C C . GLU A 1 75 ? -13.541 -2.079 29.308 1.00 94.75 75 GLU A C 1
ATOM 597 O O . GLU A 1 75 ? -13.481 -2.763 30.332 1.00 94.75 75 GLU A O 1
ATOM 602 N N . THR A 1 76 ? -14.549 -1.234 29.081 1.00 94.94 76 THR A N 1
ATOM 603 C CA . THR A 1 76 ? -15.694 -1.106 29.993 1.00 94.94 76 THR A CA 1
ATOM 604 C C . THR A 1 76 ? -16.458 -2.425 30.090 1.00 94.94 76 THR A C 1
ATOM 606 O O . THR A 1 76 ? -16.793 -2.843 31.191 1.00 94.94 76 THR A O 1
ATOM 609 N N . ILE A 1 77 ? -16.656 -3.130 28.973 1.00 93.62 77 ILE A N 1
ATOM 610 C CA . ILE A 1 77 ? -17.375 -4.418 28.930 1.00 93.62 77 ILE A CA 1
ATOM 611 C C . ILE A 1 77 ? -16.589 -5.541 29.608 1.00 93.62 77 ILE A C 1
ATOM 613 O O . ILE A 1 77 ? -17.183 -6.429 30.213 1.00 93.62 77 ILE A O 1
ATOM 617 N N . ILE A 1 78 ? -15.255 -5.480 29.568 1.00 92.19 78 ILE A N 1
ATOM 618 C CA . ILE A 1 78 ? -14.399 -6.389 30.342 1.00 92.19 78 ILE A CA 1
ATOM 619 C C . ILE A 1 78 ? -14.677 -6.260 31.851 1.00 92.19 78 ILE A C 1
ATOM 621 O O . ILE A 1 78 ? -14.636 -7.260 32.565 1.00 92.19 78 ILE A O 1
ATOM 625 N N . SER A 1 79 ? -14.984 -5.050 32.329 1.00 92.25 79 SER A N 1
ATOM 626 C CA . SER A 1 79 ? -15.259 -4.776 33.748 1.00 92.25 79 SER A CA 1
ATOM 627 C C . SER A 1 79 ? -16.738 -4.947 34.119 1.00 92.25 79 SER A C 1
ATOM 629 O O . SER A 1 79 ? -17.055 -5.432 35.202 1.00 92.25 79 SER A O 1
ATOM 631 N N . ASP A 1 80 ? -17.641 -4.561 33.219 1.00 93.50 80 ASP A N 1
ATOM 632 C CA . ASP A 1 80 ? -19.092 -4.644 33.362 1.00 93.50 80 ASP A CA 1
ATOM 633 C C . ASP A 1 80 ? -19.718 -5.177 32.068 1.00 93.50 80 ASP A C 1
ATOM 635 O O . ASP A 1 80 ? -20.043 -4.435 31.135 1.00 93.50 80 ASP A O 1
ATOM 639 N N . LYS A 1 81 ? -19.911 -6.497 32.028 1.00 89.06 81 LYS A N 1
ATOM 640 C CA . LYS A 1 81 ? -20.384 -7.203 30.832 1.00 89.06 81 LYS A CA 1
ATOM 641 C C . LYS A 1 81 ? -21.800 -6.833 30.389 1.00 89.06 81 LYS A C 1
ATOM 643 O O . LYS A 1 81 ? -22.157 -7.112 29.248 1.00 89.06 81 LYS A O 1
ATOM 648 N N . HIS A 1 82 ? -22.598 -6.205 31.253 1.00 90.69 82 HIS A N 1
ATOM 649 C CA . HIS A 1 82 ? -23.978 -5.823 30.940 1.00 90.69 82 HIS A CA 1
ATOM 650 C C . HIS A 1 82 ? -24.121 -4.334 30.606 1.00 90.69 82 HIS A C 1
ATOM 652 O O . HIS A 1 82 ? -25.241 -3.832 30.502 1.00 90.69 82 HIS A O 1
ATOM 658 N N . ASN A 1 83 ? -23.012 -3.617 30.409 1.00 94.00 83 ASN A N 1
ATOM 659 C CA . ASN A 1 83 ? -23.049 -2.214 30.027 1.00 94.00 83 ASN A CA 1
ATOM 660 C C . ASN A 1 83 ? -23.569 -2.038 28.584 1.00 94.00 83 ASN A C 1
ATOM 662 O O . ASN A 1 83 ? -22.829 -2.154 27.603 1.00 94.00 83 ASN A O 1
ATOM 666 N N . ILE A 1 84 ? -24.866 -1.745 28.460 1.00 92.88 84 ILE A N 1
ATOM 667 C CA . ILE A 1 84 ? -25.576 -1.628 27.175 1.00 92.88 84 ILE A CA 1
ATOM 668 C C . ILE A 1 84 ? -25.049 -0.453 26.338 1.00 92.88 84 ILE A C 1
ATOM 670 O O . ILE A 1 84 ? -24.968 -0.554 25.113 1.00 92.88 84 ILE A O 1
ATOM 674 N N . GLU A 1 85 ? -24.676 0.659 26.976 1.00 95.12 85 GLU A N 1
ATOM 675 C CA . GLU A 1 85 ? -24.137 1.832 26.278 1.00 95.12 85 GLU A CA 1
ATOM 676 C C . GLU A 1 85 ? -22.800 1.496 25.611 1.00 95.12 85 GLU A C 1
ATOM 678 O O . GLU A 1 85 ? -22.615 1.740 24.415 1.00 95.12 85 GLU A O 1
ATOM 683 N N . ALA A 1 86 ? -21.900 0.850 26.356 1.00 94.81 86 ALA A N 1
ATOM 684 C CA . ALA A 1 86 ? -20.626 0.390 25.832 1.00 94.81 86 ALA A CA 1
ATOM 685 C C . ALA A 1 86 ? -20.817 -0.633 24.702 1.00 94.81 86 ALA A C 1
ATOM 687 O O . ALA A 1 86 ? -20.162 -0.524 23.664 1.00 94.81 86 ALA A O 1
ATOM 688 N N . LEU A 1 87 ? -21.747 -1.583 24.857 1.00 94.31 87 LEU A N 1
ATOM 689 C CA . LEU A 1 87 ? -22.065 -2.576 23.827 1.00 94.31 87 LEU A CA 1
ATOM 690 C C . LEU A 1 87 ? -22.537 -1.915 22.524 1.00 94.31 87 LEU A C 1
ATOM 692 O O . LEU A 1 87 ? -22.026 -2.227 21.444 1.00 94.31 87 LEU A O 1
ATOM 696 N N . ASN A 1 88 ? -23.476 -0.972 22.619 1.00 94.69 88 ASN A N 1
ATOM 697 C CA . ASN A 1 88 ? -23.984 -0.240 21.460 1.00 94.69 88 ASN A CA 1
ATOM 698 C C . ASN A 1 88 ? -22.885 0.581 20.784 1.00 94.69 88 ASN A C 1
ATOM 700 O O . ASN A 1 88 ? -22.801 0.584 19.553 1.00 94.69 88 ASN A O 1
ATOM 704 N N . ARG A 1 89 ? -22.005 1.217 21.568 1.00 95.56 89 ARG A N 1
ATOM 705 C CA . ARG A 1 89 ? -20.878 1.976 21.023 1.00 95.56 89 ARG A CA 1
ATOM 706 C C . ARG A 1 89 ? -19.890 1.085 20.275 1.00 95.56 89 ARG A C 1
ATOM 708 O O . ARG A 1 89 ? -19.470 1.465 19.183 1.00 95.56 89 ARG A O 1
ATOM 715 N N . VAL A 1 90 ? -19.545 -0.090 20.815 1.00 94.75 90 VAL A N 1
ATOM 716 C CA . VAL A 1 90 ? -18.676 -1.051 20.113 1.00 94.75 90 VAL A CA 1
ATOM 717 C C . VAL A 1 90 ? -19.328 -1.516 18.814 1.00 94.75 90 VAL A C 1
ATOM 719 O O . VAL A 1 90 ? -18.648 -1.579 17.793 1.00 94.75 90 VAL A O 1
ATOM 722 N N . LYS A 1 91 ? -20.633 -1.812 18.824 1.00 93.25 91 LYS A N 1
ATOM 723 C CA . LYS A 1 91 ? -21.355 -2.253 17.625 1.00 93.25 91 LYS A CA 1
ATOM 724 C C . LYS A 1 91 ? -21.333 -1.186 16.527 1.00 93.25 91 LYS A C 1
ATOM 726 O O . LYS A 1 91 ? -20.854 -1.466 15.438 1.00 93.25 91 LYS A O 1
ATOM 731 N N . GLN A 1 92 ? -21.788 0.030 16.832 1.00 93.19 92 GLN A N 1
ATOM 732 C CA . GLN A 1 92 ? -21.810 1.144 15.873 1.00 93.19 92 GLN A CA 1
ATOM 733 C C . GLN A 1 92 ? -20.404 1.503 15.390 1.00 93.19 92 GLN A C 1
ATOM 735 O O . GLN A 1 92 ? -20.160 1.657 14.199 1.00 93.19 92 GLN A O 1
ATOM 740 N N . GLY A 1 93 ? -19.453 1.572 16.321 1.00 93.69 93 GLY A N 1
ATOM 741 C CA . GLY A 1 93 ? -18.073 1.879 15.992 1.00 93.69 93 GLY A CA 1
ATOM 742 C C . GLY A 1 93 ? -17.394 0.808 15.140 1.00 93.69 93 GLY A C 1
ATOM 743 O O . GLY A 1 93 ? -16.478 1.121 14.391 1.00 93.69 93 GLY A O 1
ATOM 744 N N . SER A 1 94 ? -17.822 -0.454 15.222 1.00 93.50 94 SER A N 1
ATOM 745 C CA . SER A 1 94 ? -17.268 -1.524 14.387 1.00 93.50 94 SER A CA 1
ATOM 746 C C . SER A 1 94 ? -17.547 -1.305 12.903 1.00 93.50 94 SER A C 1
ATOM 748 O O . SER A 1 94 ? -16.665 -1.558 12.078 1.00 93.50 94 SER A O 1
ATOM 750 N N . ASP A 1 95 ? -18.740 -0.802 12.584 1.00 93.94 95 ASP A N 1
ATOM 751 C CA . ASP A 1 95 ? -19.141 -0.462 11.220 1.00 93.94 95 ASP A CA 1
ATOM 752 C C . ASP A 1 95 ? -18.403 0.803 10.753 1.00 93.94 95 ASP A C 1
ATOM 754 O O . ASP A 1 95 ? -17.775 0.788 9.700 1.00 93.94 95 ASP A O 1
ATOM 758 N N . GLU A 1 96 ? -18.315 1.837 11.599 1.00 95.81 96 GLU A N 1
ATOM 759 C CA . GLU A 1 96 ? -17.498 3.033 11.317 1.00 95.81 96 GLU A CA 1
ATOM 760 C C . GLU A 1 96 ? -16.017 2.688 11.063 1.00 95.81 96 GLU A C 1
ATOM 762 O O . GLU A 1 96 ? -15.372 3.271 10.190 1.00 95.81 96 GLU A O 1
ATOM 767 N N . LEU A 1 97 ? -15.462 1.739 11.831 1.00 95.69 97 LEU A N 1
ATOM 768 C CA . LEU A 1 97 ? -14.101 1.241 11.638 1.00 95.69 97 LEU A CA 1
ATOM 769 C C . LEU A 1 97 ? -13.955 0.431 10.357 1.00 95.69 97 LEU A C 1
ATOM 771 O O . LEU A 1 97 ? -12.887 0.455 9.754 1.00 95.69 97 LEU A O 1
ATOM 775 N N . LEU A 1 98 ? -14.968 -0.347 9.982 1.00 95.06 98 LEU A N 1
ATOM 776 C CA . LEU A 1 98 ? -14.960 -1.088 8.727 1.00 95.06 98 LEU A CA 1
ATOM 777 C C . LEU A 1 98 ? -14.877 -0.104 7.554 1.00 95.06 98 LEU A C 1
ATOM 779 O O . LEU A 1 98 ? -13.933 -0.195 6.776 1.00 95.06 98 LEU A O 1
ATOM 783 N N . ASP A 1 99 ? -15.752 0.901 7.532 1.00 96.06 99 ASP A N 1
ATOM 784 C CA . ASP A 1 99 ? -15.808 1.904 6.467 1.00 96.06 99 ASP A CA 1
ATOM 785 C C . ASP A 1 99 ? -14.477 2.655 6.307 1.00 96.06 99 ASP A C 1
ATOM 787 O O . ASP A 1 99 ? -13.923 2.744 5.211 1.00 96.06 99 ASP A O 1
ATOM 791 N N . ILE A 1 100 ? -13.895 3.153 7.406 1.00 96.94 100 ILE A N 1
ATOM 792 C CA . ILE A 1 100 ? -12.615 3.875 7.328 1.00 96.94 100 ILE A CA 1
ATOM 793 C C . ILE A 1 100 ? -11.436 2.952 6.978 1.00 96.94 100 ILE A C 1
ATOM 795 O O . ILE A 1 100 ? -10.480 3.395 6.343 1.00 96.94 100 ILE A O 1
ATOM 799 N N . ASN A 1 101 ? -11.469 1.674 7.371 1.00 95.56 101 ASN A N 1
ATOM 800 C CA . ASN A 1 101 ? -10.447 0.705 6.965 1.00 95.56 101 ASN A CA 1
ATOM 801 C C . ASN A 1 101 ? -10.556 0.365 5.472 1.00 95.56 101 ASN A C 1
ATOM 803 O O . ASN A 1 101 ? -9.524 0.186 4.818 1.00 95.56 101 ASN A O 1
ATOM 807 N N . ASP A 1 102 ? -11.770 0.326 4.925 1.00 96.25 102 ASP A N 1
ATOM 808 C CA . ASP A 1 102 ? -12.003 0.165 3.491 1.00 96.25 102 ASP A CA 1
ATOM 809 C C . ASP A 1 102 ? -11.511 1.401 2.719 1.00 96.25 102 ASP A C 1
ATOM 811 O O . ASP A 1 102 ? -10.790 1.255 1.731 1.00 96.25 102 ASP A O 1
ATOM 815 N N . GLU A 1 103 ? -11.769 2.619 3.216 1.00 96.56 103 GLU A N 1
ATOM 816 C CA . GLU A 1 103 ? -11.205 3.859 2.652 1.00 96.56 103 GLU A CA 1
ATOM 817 C C . GLU A 1 103 ? -9.661 3.856 2.658 1.00 96.56 103 GLU A C 1
ATOM 819 O O . GLU A 1 103 ? -9.025 4.231 1.664 1.00 96.56 103 GLU A O 1
ATOM 824 N N . ILE A 1 104 ? -9.033 3.416 3.757 1.00 96.12 104 ILE A N 1
ATOM 825 C CA . ILE A 1 104 ? -7.568 3.270 3.852 1.00 96.12 104 ILE A CA 1
ATOM 826 C C . ILE A 1 104 ? -7.062 2.239 2.838 1.00 96.12 104 ILE A C 1
ATOM 828 O O . ILE A 1 104 ? -6.081 2.498 2.137 1.00 96.12 104 ILE A O 1
ATOM 832 N N . THR A 1 105 ? -7.732 1.091 2.728 1.00 95.06 105 THR A N 1
ATOM 833 C CA . THR A 1 105 ? -7.368 0.025 1.783 1.00 95.06 105 THR A CA 1
ATOM 834 C C . THR A 1 105 ? -7.439 0.534 0.344 1.00 95.06 105 THR A C 1
ATOM 836 O O . THR A 1 105 ? -6.455 0.439 -0.390 1.00 95.06 105 THR A O 1
ATOM 839 N N . TYR A 1 106 ? -8.540 1.189 -0.028 1.00 95.25 106 TYR A N 1
ATOM 840 C CA . TYR A 1 106 ? -8.717 1.795 -1.347 1.00 95.25 106 TYR A CA 1
ATOM 841 C C . TYR A 1 106 ? -7.663 2.874 -1.648 1.00 95.25 106 TYR A C 1
ATOM 843 O O . TYR A 1 106 ? -7.120 2.953 -2.753 1.00 95.25 106 TYR A O 1
ATOM 851 N N . SER A 1 107 ? -7.304 3.685 -0.650 1.00 94.38 107 SER A N 1
ATOM 852 C CA . SER A 1 107 ? -6.261 4.705 -0.798 1.00 94.38 107 SER A CA 1
ATOM 853 C C . SER A 1 107 ? -4.891 4.080 -1.078 1.00 94.38 107 SER A C 1
ATOM 855 O O . SER A 1 107 ? -4.141 4.582 -1.921 1.00 94.38 107 SER A O 1
ATOM 857 N N . TYR A 1 108 ? -4.562 2.967 -0.416 1.00 93.94 108 TYR A N 1
ATOM 858 C CA . TYR A 1 108 ? -3.350 2.195 -0.698 1.00 93.94 108 TYR A CA 1
ATOM 859 C C . TYR A 1 108 ? -3.358 1.584 -2.092 1.00 93.94 108 TYR A C 1
ATOM 861 O O . TYR A 1 108 ? -2.359 1.699 -2.809 1.00 93.94 108 TYR A O 1
ATOM 869 N N . GLU A 1 109 ? -4.472 0.986 -2.504 1.00 91.50 109 GLU A N 1
ATOM 870 C CA . GLU A 1 109 ? -4.625 0.447 -3.854 1.00 91.50 109 GLU A CA 1
ATOM 871 C C . GLU A 1 109 ? -4.392 1.529 -4.909 1.00 91.50 109 GLU A C 1
ATOM 873 O O . GLU A 1 109 ? -3.597 1.327 -5.830 1.00 91.50 109 GLU A O 1
ATOM 878 N N . GLY A 1 110 ? -4.995 2.709 -4.742 1.00 91.12 110 GLY A N 1
ATOM 879 C CA . GLY A 1 110 ? -4.783 3.850 -5.630 1.00 91.12 110 GLY A CA 1
ATOM 880 C C . GLY A 1 110 ? -3.326 4.321 -5.644 1.00 91.12 110 GLY A C 1
ATOM 881 O O . GLY A 1 110 ? -2.736 4.515 -6.713 1.00 91.12 110 GLY A O 1
ATOM 882 N N . TYR A 1 111 ? -2.705 4.453 -4.469 1.00 90.38 111 TYR A N 1
ATOM 883 C CA . TYR A 1 111 ? -1.309 4.876 -4.340 1.00 90.38 111 TYR A CA 1
ATOM 884 C C . TYR A 1 111 ? -0.341 3.918 -5.053 1.00 90.38 111 TYR A C 1
ATOM 886 O O . TYR A 1 111 ? 0.518 4.355 -5.829 1.00 90.38 111 TYR A O 1
ATOM 894 N N . PHE A 1 112 ? -0.484 2.607 -4.840 1.00 89.44 112 PHE A N 1
ATOM 895 C CA . PHE A 1 112 ? 0.391 1.610 -5.457 1.00 89.44 112 PHE A CA 1
ATOM 896 C C . PHE A 1 112 ? 0.090 1.397 -6.941 1.00 89.44 112 PHE A C 1
ATOM 898 O O . PHE A 1 112 ? 1.027 1.294 -7.738 1.00 89.44 112 PHE A O 1
ATOM 905 N N . THR A 1 113 ? -1.181 1.413 -7.346 1.00 90.81 113 THR A N 1
ATOM 906 C CA . THR A 1 113 ? -1.573 1.279 -8.758 1.00 90.81 113 THR A CA 1
ATOM 907 C C . THR A 1 113 ? -0.985 2.409 -9.599 1.00 90.81 113 THR A C 1
ATOM 909 O O . THR A 1 113 ? -0.404 2.152 -10.655 1.00 90.81 113 THR A O 1
ATOM 912 N N . ASN A 1 114 ? -1.019 3.648 -9.101 1.00 88.31 114 ASN A N 1
ATOM 913 C CA . ASN A 1 114 ? -0.422 4.793 -9.7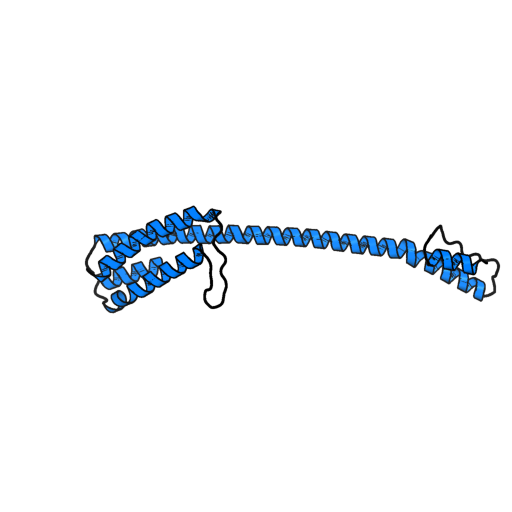90 1.00 88.31 114 ASN A CA 1
ATOM 914 C C . ASN A 1 114 ? 1.098 4.652 -9.960 1.00 88.31 114 ASN A C 1
ATOM 916 O O . ASN A 1 114 ? 1.627 4.944 -11.037 1.00 88.31 114 ASN A O 1
ATOM 920 N N . LYS A 1 115 ? 1.811 4.144 -8.944 1.00 88.44 115 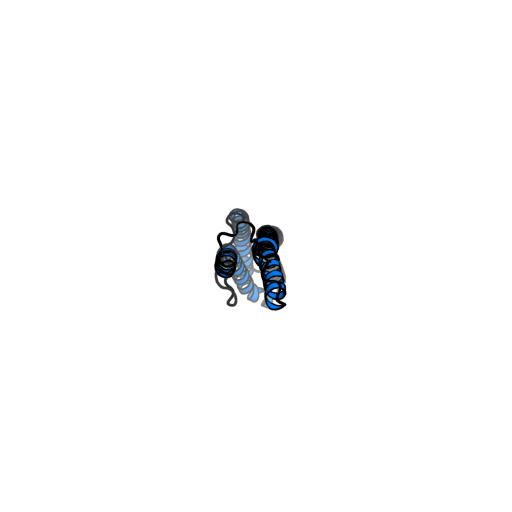LYS A N 1
ATOM 921 C CA . LYS A 1 115 ? 3.250 3.850 -9.060 1.00 88.44 115 LYS A CA 1
ATOM 922 C C . LYS A 1 115 ? 3.535 2.759 -10.089 1.00 88.44 115 LYS A C 1
ATOM 924 O O . LYS A 1 115 ? 4.455 2.906 -10.890 1.00 88.44 115 LYS A O 1
ATOM 929 N N . ILE A 1 116 ? 2.740 1.691 -10.104 1.00 91.81 116 ILE A N 1
ATOM 930 C CA . ILE A 1 116 ? 2.895 0.597 -11.071 1.00 91.81 116 ILE A CA 1
ATOM 931 C C . ILE A 1 116 ? 2.659 1.104 -12.497 1.00 91.81 116 ILE A C 1
ATOM 933 O O . ILE A 1 116 ? 3.446 0.796 -13.392 1.00 91.81 116 ILE A O 1
ATOM 937 N N . ILE A 1 117 ? 1.617 1.909 -12.721 1.00 92.94 117 ILE A N 1
ATOM 938 C CA . ILE A 1 117 ? 1.332 2.510 -14.032 1.00 92.94 117 ILE A CA 1
ATOM 939 C C . ILE A 1 117 ? 2.486 3.419 -14.471 1.00 92.94 117 ILE A C 1
ATOM 941 O O . ILE A 1 117 ? 2.930 3.338 -15.618 1.00 92.94 117 ILE A O 1
ATOM 945 N N . PHE A 1 118 ? 3.010 4.247 -13.562 1.00 93.12 118 PHE A N 1
ATOM 946 C CA . PHE A 1 118 ? 4.168 5.098 -13.835 1.00 93.12 118 PHE A CA 1
ATOM 947 C C . PHE A 1 118 ? 5.394 4.280 -14.265 1.00 93.12 118 PHE A C 1
ATOM 949 O O . PHE A 1 118 ? 5.984 4.564 -15.309 1.00 93.12 118 PHE A O 1
ATOM 956 N N . LEU A 1 119 ? 5.741 3.236 -13.504 1.00 95.44 119 LEU A N 1
ATOM 957 C CA . LEU A 1 119 ? 6.880 2.365 -13.801 1.00 95.44 119 LEU A CA 1
ATOM 958 C C . LEU A 1 119 ? 6.711 1.630 -15.135 1.00 95.44 119 LEU A C 1
ATOM 960 O O . LEU A 1 119 ? 7.647 1.587 -15.930 1.00 95.44 119 LEU A O 1
ATOM 964 N N . LYS A 1 120 ? 5.512 1.111 -15.428 1.00 95.50 120 LYS A N 1
ATOM 965 C CA . LYS A 1 120 ? 5.213 0.467 -16.717 1.00 95.50 120 LYS A CA 1
ATOM 966 C C . LYS A 1 120 ? 5.392 1.428 -17.891 1.00 95.50 120 LYS A C 1
ATOM 968 O O . LYS A 1 120 ? 5.963 1.046 -18.908 1.00 95.50 120 LYS A O 1
ATOM 973 N N . ARG A 1 121 ? 4.943 2.680 -17.756 1.00 96.81 121 ARG A N 1
ATOM 974 C CA . ARG A 1 121 ? 5.125 3.702 -18.797 1.00 96.81 121 ARG A CA 1
ATOM 975 C C . ARG A 1 121 ? 6.602 4.020 -19.024 1.00 96.81 121 ARG A C 1
ATOM 977 O O . ARG A 1 121 ? 7.024 4.104 -20.172 1.00 96.81 121 ARG A O 1
ATOM 984 N N . LEU A 1 122 ? 7.378 4.166 -17.950 1.00 97.50 122 LEU A N 1
ATOM 985 C CA . LEU A 1 122 ? 8.823 4.386 -18.036 1.00 97.50 122 LEU A CA 1
ATOM 986 C C . LEU A 1 122 ? 9.518 3.218 -18.747 1.00 97.50 122 LEU A C 1
ATOM 988 O O . LEU A 1 122 ? 10.320 3.450 -19.647 1.00 97.50 122 LEU A O 1
ATOM 992 N N . LEU A 1 123 ? 9.158 1.978 -18.403 1.00 97.56 123 LEU A N 1
ATOM 993 C CA . LEU A 1 123 ? 9.700 0.775 -19.035 1.00 97.56 123 LEU A CA 1
ATOM 994 C C . LEU A 1 123 ? 9.430 0.744 -20.548 1.00 97.56 123 LEU A C 1
ATOM 996 O O . LEU A 1 123 ? 10.335 0.449 -21.321 1.00 97.56 123 LEU A O 1
ATOM 1000 N N . ILE A 1 124 ? 8.210 1.086 -20.980 1.00 98.31 124 ILE A N 1
ATOM 1001 C CA . ILE A 1 124 ? 7.857 1.147 -22.409 1.00 98.31 124 ILE A CA 1
ATOM 1002 C C . ILE A 1 124 ? 8.687 2.210 -23.138 1.00 98.31 124 ILE A C 1
ATOM 1004 O O . ILE A 1 124 ? 9.155 1.961 -24.245 1.00 98.31 124 ILE A O 1
ATOM 1008 N N . ILE A 1 125 ? 8.900 3.379 -22.526 1.00 98.19 125 ILE A N 1
ATOM 1009 C CA . ILE A 1 125 ? 9.729 4.439 -23.119 1.00 98.19 125 ILE A CA 1
ATOM 1010 C C . ILE A 1 125 ? 11.175 3.960 -23.293 1.00 98.19 125 ILE A C 1
ATOM 1012 O O . ILE A 1 125 ? 11.741 4.138 -24.369 1.00 98.19 125 ILE A O 1
ATOM 1016 N N . MET A 1 126 ? 11.751 3.315 -22.275 1.00 97.88 126 MET A N 1
ATOM 1017 C CA . MET A 1 126 ? 13.110 2.763 -22.353 1.00 97.88 126 MET A CA 1
ATOM 1018 C C . MET A 1 126 ? 13.225 1.696 -23.444 1.00 97.88 126 MET A C 1
ATOM 1020 O O . MET A 1 126 ? 14.133 1.764 -24.263 1.00 97.88 126 MET A O 1
ATOM 1024 N N . LEU A 1 127 ? 12.243 0.795 -23.543 1.00 98.38 127 LEU A N 1
ATOM 1025 C CA . LEU A 1 127 ? 12.207 -0.217 -24.599 1.00 98.38 127 LEU A CA 1
ATOM 1026 C C . LEU A 1 127 ? 12.202 0.407 -26.004 1.00 98.38 127 LEU A C 1
ATOM 1028 O O . LEU A 1 127 ? 12.881 -0.080 -26.905 1.00 98.38 127 LEU A O 1
ATOM 1032 N N . ILE A 1 128 ? 11.445 1.491 -26.205 1.00 98.50 128 ILE A N 1
ATOM 1033 C CA . ILE A 1 128 ? 11.420 2.210 -27.487 1.00 98.50 128 ILE A CA 1
ATOM 1034 C C . ILE A 1 128 ? 12.795 2.818 -27.789 1.00 98.50 128 ILE A C 1
ATOM 1036 O O . ILE A 1 128 ? 13.264 2.725 -28.922 1.00 98.50 128 ILE A O 1
ATOM 1040 N N . ILE A 1 129 ? 13.449 3.413 -26.790 1.00 98.50 129 ILE A N 1
ATOM 1041 C CA . ILE A 1 129 ? 14.796 3.980 -26.937 1.00 98.50 129 ILE A CA 1
ATOM 1042 C C . ILE A 1 129 ? 15.800 2.887 -27.319 1.00 98.50 129 ILE A C 1
ATOM 1044 O O . ILE A 1 129 ? 16.554 3.073 -28.274 1.00 98.50 129 ILE A O 1
ATOM 1048 N N . ASP A 1 130 ? 15.766 1.735 -26.651 1.00 98.50 130 ASP A N 1
ATOM 1049 C CA . ASP A 1 130 ? 16.652 0.606 -26.951 1.00 98.50 130 ASP A CA 1
ATOM 1050 C C . ASP A 1 130 ? 16.462 0.106 -28.389 1.00 98.50 130 ASP A C 1
ATOM 1052 O O . ASP A 1 130 ? 17.434 -0.107 -29.116 1.00 98.50 130 ASP A O 1
ATOM 1056 N N . LEU A 1 131 ? 15.211 -0.008 -28.849 1.00 98.50 131 LEU A N 1
ATOM 1057 C CA . LEU A 1 131 ? 14.908 -0.373 -30.235 1.00 98.50 131 LEU A CA 1
ATOM 1058 C C . LEU A 1 131 ? 15.452 0.655 -31.235 1.00 98.50 131 LEU A C 1
ATOM 1060 O O . LEU A 1 131 ? 16.012 0.270 -32.262 1.00 98.50 131 LEU A O 1
ATOM 1064 N N . ILE A 1 132 ? 15.329 1.951 -30.938 1.00 98.44 132 ILE A N 1
ATOM 1065 C CA . ILE A 1 132 ? 15.887 3.018 -31.778 1.00 98.44 132 ILE A CA 1
ATOM 1066 C C . ILE A 1 132 ? 17.412 2.897 -31.851 1.00 98.44 132 ILE A C 1
ATOM 1068 O O . ILE A 1 132 ? 17.970 2.965 -32.945 1.00 98.44 132 ILE A O 1
ATOM 1072 N N . ILE A 1 133 ? 18.087 2.671 -30.721 1.00 98.44 133 ILE A N 1
ATOM 1073 C CA . ILE A 1 133 ? 19.545 2.492 -30.674 1.00 98.44 133 ILE A CA 1
ATOM 1074 C C . ILE A 1 133 ? 19.966 1.281 -31.511 1.00 98.44 133 ILE A C 1
ATOM 1076 O O . ILE A 1 133 ? 20.915 1.387 -32.286 1.00 98.44 133 ILE A O 1
ATOM 1080 N N . ILE A 1 134 ? 19.246 0.159 -31.419 1.00 98.38 134 ILE A N 1
ATOM 1081 C CA . ILE A 1 134 ? 19.518 -1.039 -32.228 1.00 98.38 134 ILE A CA 1
ATOM 1082 C C . ILE A 1 134 ? 19.358 -0.739 -33.723 1.00 98.38 134 ILE A C 1
ATOM 1084 O O . ILE A 1 134 ? 20.227 -1.101 -34.516 1.00 98.38 134 ILE A O 1
ATOM 1088 N N . ILE A 1 135 ? 18.281 -0.053 -34.119 1.00 98.19 135 ILE A N 1
ATOM 1089 C CA . ILE A 1 135 ? 18.034 0.312 -35.522 1.00 98.19 135 ILE A CA 1
ATOM 1090 C C . ILE A 1 135 ? 19.133 1.245 -36.037 1.00 98.19 135 ILE A C 1
ATOM 1092 O O . ILE A 1 135 ? 19.679 1.011 -37.115 1.00 98.19 135 ILE A O 1
ATOM 1096 N N . ILE A 1 136 ? 19.495 2.275 -35.268 1.00 97.81 136 ILE A N 1
ATOM 1097 C CA . ILE A 1 136 ? 20.575 3.202 -35.623 1.00 97.81 136 ILE A CA 1
ATOM 1098 C C . ILE A 1 136 ? 21.899 2.448 -35.734 1.00 97.81 136 ILE A C 1
ATOM 1100 O O . ILE A 1 136 ? 22.595 2.590 -36.735 1.00 97.81 136 ILE A O 1
ATOM 1104 N N . GLY A 1 137 ? 22.228 1.606 -34.754 1.00 96.75 137 GLY A N 1
ATOM 1105 C CA . GLY A 1 137 ? 23.439 0.790 -34.761 1.00 96.75 137 GLY A CA 1
ATOM 1106 C C . GLY A 1 137 ? 23.510 -0.120 -35.985 1.00 96.75 137 GLY A C 1
ATOM 1107 O O . GLY A 1 137 ? 24.552 -0.199 -36.636 1.00 96.75 137 GLY A O 1
ATOM 1108 N N . TRP A 1 138 ? 22.391 -0.742 -36.363 1.00 97.25 138 TRP A N 1
ATOM 1109 C CA . TRP A 1 138 ? 22.292 -1.552 -37.573 1.00 97.25 138 TRP A CA 1
ATOM 1110 C C . TRP A 1 138 ? 22.501 -0.724 -38.850 1.00 97.25 138 TRP A C 1
ATOM 1112 O O . TRP A 1 138 ? 23.278 -1.128 -39.717 1.00 97.25 138 TRP A O 1
ATOM 1122 N N . ILE A 1 139 ? 21.882 0.458 -38.953 1.00 96.12 139 ILE A N 1
ATOM 1123 C CA . ILE A 1 139 ? 22.053 1.367 -40.099 1.00 96.12 139 ILE A CA 1
ATOM 1124 C C . ILE A 1 139 ? 23.510 1.822 -40.218 1.00 96.12 139 ILE A C 1
ATOM 1126 O O . ILE A 1 139 ? 24.088 1.728 -41.302 1.00 96.12 139 ILE A O 1
ATOM 1130 N N . LEU A 1 140 ? 24.115 2.280 -39.118 1.00 93.00 140 LEU A N 1
ATOM 1131 C CA . LEU A 1 140 ? 25.503 2.742 -39.095 1.00 93.00 140 LEU A CA 1
ATOM 1132 C C . LEU A 1 140 ? 26.466 1.609 -39.459 1.00 93.00 140 LEU A C 1
ATOM 1134 O O . LEU A 1 140 ? 27.325 1.787 -40.318 1.00 93.00 140 LEU A O 1
ATOM 1138 N N . THR A 1 141 ? 26.274 0.420 -38.884 1.00 93.00 141 THR A N 1
ATOM 1139 C CA . THR A 1 141 ? 27.087 -0.765 -39.198 1.00 93.00 141 THR A CA 1
ATOM 1140 C C . THR A 1 141 ? 26.962 -1.154 -40.669 1.00 93.00 141 THR A C 1
ATOM 1142 O O . THR A 1 141 ? 27.948 -1.519 -41.310 1.00 93.00 141 THR A O 1
ATOM 1145 N N . ASN A 1 142 ? 25.762 -1.073 -41.243 1.00 91.69 142 ASN A N 1
ATOM 1146 C CA . ASN A 1 142 ? 25.569 -1.393 -42.649 1.00 91.69 142 ASN A CA 1
ATOM 1147 C C . ASN A 1 142 ? 26.239 -0.353 -43.566 1.00 91.69 142 ASN A C 1
ATOM 1149 O O . ASN A 1 142 ? 26.943 -0.722 -44.507 1.00 91.69 142 ASN A O 1
ATOM 1153 N N . LEU A 1 143 ? 26.052 0.938 -43.270 1.00 88.12 143 LEU A N 1
ATOM 1154 C CA . LEU A 1 143 ? 26.517 2.044 -44.106 1.00 88.12 143 LEU A CA 1
ATOM 1155 C C . LEU A 1 143 ? 28.034 2.251 -44.039 1.00 88.12 143 LEU A C 1
ATOM 1157 O O . LEU A 1 143 ? 28.665 2.397 -45.084 1.00 88.12 143 LEU A O 1
ATOM 1161 N N . TYR A 1 144 ? 28.603 2.264 -42.834 1.00 86.31 144 TYR A N 1
ATOM 1162 C CA . TYR A 1 144 ? 30.003 2.629 -42.613 1.00 86.31 144 TYR A CA 1
ATOM 1163 C C . TYR A 1 144 ? 30.945 1.422 -42.580 1.00 86.31 144 TYR A C 1
ATOM 1165 O O . TYR A 1 144 ? 32.089 1.548 -42.993 1.00 86.31 144 TYR A O 1
ATOM 1173 N N . ILE A 1 145 ? 30.475 0.237 -42.172 1.00 88.38 145 ILE A N 1
ATOM 1174 C CA . ILE A 1 145 ? 31.339 -0.952 -42.054 1.00 88.38 145 ILE A CA 1
ATOM 1175 C C . ILE A 1 145 ? 31.056 -1.949 -43.182 1.00 88.38 145 ILE A C 1
ATOM 1177 O O . ILE A 1 145 ? 31.928 -2.263 -43.994 1.00 88.38 145 ILE A O 1
ATOM 1181 N N . SER A 1 146 ? 29.821 -2.446 -43.266 1.00 90.12 146 SER A N 1
ATOM 1182 C CA . SER A 1 146 ? 29.493 -3.619 -44.090 1.00 90.12 146 SER A CA 1
ATOM 1183 C C . SER A 1 146 ? 29.611 -3.347 -45.592 1.00 90.12 146 SER A C 1
ATOM 1185 O O . SER A 1 146 ? 30.173 -4.164 -46.327 1.00 90.12 146 SER A O 1
ATOM 1187 N N . ILE A 1 147 ? 29.093 -2.208 -46.068 1.00 87.94 147 ILE A N 1
ATOM 1188 C CA . ILE A 1 147 ? 29.160 -1.838 -47.488 1.00 87.94 147 ILE A CA 1
ATOM 1189 C C . ILE A 1 147 ? 30.617 -1.590 -47.930 1.00 87.94 147 ILE A C 1
ATOM 1191 O 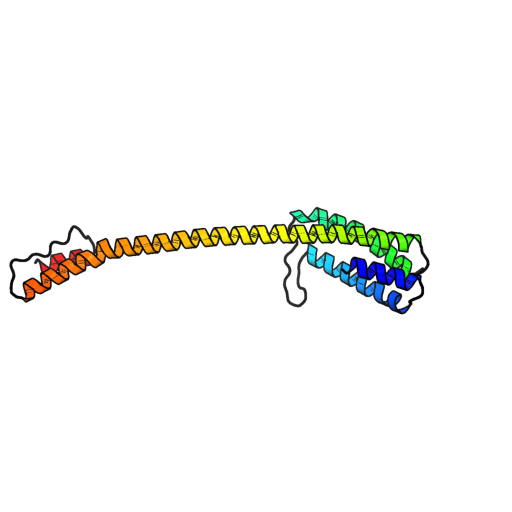O . ILE A 1 147 ? 31.044 -2.259 -48.880 1.00 87.94 147 ILE A O 1
ATOM 1195 N N . PRO A 1 148 ? 31.412 -0.715 -47.275 1.00 86.19 148 PRO A N 1
ATOM 1196 C CA . PRO A 1 148 ? 32.807 -0.484 -47.658 1.00 86.19 148 PRO A CA 1
ATOM 1197 C C . PRO A 1 148 ? 33.665 -1.750 -47.622 1.00 86.19 148 PRO A C 1
ATOM 1199 O O . PRO A 1 148 ? 34.387 -2.020 -48.583 1.00 86.19 148 PRO A O 1
ATOM 1202 N N . LEU A 1 149 ? 33.517 -2.588 -46.591 1.00 88.56 149 LEU A N 1
ATOM 1203 C CA . LEU A 1 149 ? 34.266 -3.840 -46.475 1.00 88.56 149 LEU A CA 1
ATOM 1204 C C . LEU A 1 149 ? 33.946 -4.813 -47.621 1.00 88.56 149 LEU A C 1
ATOM 1206 O O . LEU A 1 149 ? 34.840 -5.462 -48.166 1.00 88.56 149 LEU A O 1
ATOM 1210 N N . LYS A 1 150 ? 32.680 -4.880 -48.054 1.00 88.81 150 LYS A N 1
ATOM 1211 C CA . LYS A 1 150 ? 32.268 -5.697 -49.205 1.00 88.81 150 LYS A CA 1
ATOM 1212 C C . LYS A 1 150 ? 32.852 -5.179 -50.519 1.00 88.81 150 LYS A C 1
ATOM 1214 O O . LYS A 1 150 ? 33.206 -5.984 -51.381 1.00 88.81 150 LYS A O 1
ATOM 1219 N N . HIS A 1 151 ? 32.945 -3.860 -50.693 1.00 87.06 151 HIS A N 1
ATOM 1220 C CA . HIS A 1 151 ? 33.609 -3.265 -51.855 1.00 87.06 151 HIS A CA 1
ATOM 1221 C C . HIS A 1 151 ? 35.109 -3.559 -51.851 1.00 87.06 151 HIS A C 1
ATOM 1223 O O . HIS A 1 151 ? 35.621 -4.043 -52.859 1.00 87.06 151 HIS A O 1
ATOM 1229 N N . LEU A 1 152 ? 35.776 -3.357 -50.713 1.00 87.56 152 LEU A N 1
ATOM 1230 C CA . LEU A 1 152 ? 37.193 -3.662 -50.532 1.00 87.56 152 LEU A CA 1
ATOM 1231 C C . LEU A 1 152 ? 37.484 -5.134 -50.843 1.00 87.56 152 LEU A C 1
ATOM 1233 O O . LEU A 1 152 ? 38.312 -5.428 -51.700 1.00 87.56 152 LEU A O 1
ATOM 1237 N N . SER A 1 153 ? 36.725 -6.055 -50.242 1.00 90.19 153 SER A N 1
ATOM 1238 C CA . SER A 1 153 ? 36.846 -7.497 -50.487 1.00 90.19 153 SER A CA 1
ATOM 1239 C C . SER A 1 153 ? 36.704 -7.849 -51.974 1.00 90.19 153 SER A C 1
ATOM 1241 O O . SER A 1 153 ? 37.546 -8.557 -52.526 1.00 90.19 153 SER A O 1
ATOM 1243 N N . LYS A 1 154 ? 35.688 -7.310 -52.664 1.00 89.69 154 LYS A N 1
ATOM 1244 C CA . LYS A 1 154 ? 35.488 -7.551 -54.103 1.00 89.69 154 LYS A CA 1
ATOM 1245 C C . LYS A 1 154 ? 36.641 -7.030 -54.957 1.00 89.69 154 LYS A C 1
ATOM 1247 O O . LYS A 1 154 ? 37.013 -7.692 -55.923 1.00 89.69 154 LYS A O 1
ATOM 1252 N N . THR A 1 155 ? 37.177 -5.856 -54.638 1.00 88.75 155 THR A N 1
ATOM 1253 C CA . THR A 1 155 ? 38.293 -5.270 -55.389 1.00 88.75 155 THR A CA 1
ATOM 1254 C C . THR A 1 155 ? 39.573 -6.074 -55.184 1.00 88.75 155 THR A C 1
ATOM 1256 O O . THR A 1 155 ? 40.235 -6.409 -56.162 1.00 88.75 155 THR A O 1
ATOM 1259 N N . VAL A 1 156 ? 39.867 -6.480 -53.946 1.00 88.25 156 VAL A N 1
ATOM 1260 C CA . VAL A 1 156 ? 41.028 -7.324 -53.629 1.00 88.25 156 VAL A CA 1
ATOM 1261 C C . VAL A 1 156 ? 40.958 -8.672 -54.352 1.00 88.25 156 VAL A C 1
ATOM 1263 O O . VAL A 1 156 ? 41.961 -9.111 -54.904 1.00 88.25 156 VAL A O 1
ATOM 1266 N N . ILE A 1 157 ? 39.779 -9.303 -54.437 1.00 90.69 157 ILE A N 1
ATOM 1267 C CA . ILE A 1 157 ? 39.603 -10.556 -55.196 1.00 90.69 157 ILE A CA 1
ATOM 1268 C C . ILE A 1 157 ? 39.950 -10.365 -56.682 1.00 90.69 157 ILE A C 1
ATOM 1270 O O . ILE A 1 157 ? 40.623 -11.213 -57.262 1.00 90.69 157 ILE A O 1
ATOM 1274 N N . LYS A 1 158 ? 39.533 -9.251 -57.302 1.00 88.44 158 LYS A N 1
ATOM 1275 C CA . LYS A 1 158 ? 39.851 -8.962 -58.712 1.00 88.44 158 LYS A CA 1
ATOM 1276 C C . LYS A 1 158 ? 41.347 -8.750 -58.940 1.00 88.44 158 LYS A C 1
ATOM 1278 O O . LYS A 1 158 ? 41.906 -9.317 -59.878 1.00 88.44 158 LYS A O 1
ATOM 1283 N N . ILE A 1 159 ? 41.996 -7.997 -58.054 1.00 88.19 159 ILE A N 1
ATOM 1284 C CA . ILE A 1 159 ? 43.449 -7.793 -58.095 1.00 88.19 159 ILE A CA 1
ATOM 1285 C C . ILE A 1 159 ? 44.169 -9.137 -57.934 1.00 88.19 159 ILE A C 1
ATOM 1287 O O . ILE A 1 159 ? 45.044 -9.465 -58.729 1.00 88.19 159 ILE A O 1
ATOM 1291 N N . GLY A 1 160 ? 43.742 -9.964 -56.974 1.00 87.75 160 GLY A N 1
ATOM 1292 C CA . GLY A 1 160 ? 44.274 -11.315 -56.773 1.00 87.75 160 GLY A CA 1
ATOM 1293 C C . GLY A 1 160 ? 44.077 -12.247 -57.976 1.00 87.75 160 GLY A C 1
ATOM 1294 O O . GLY A 1 160 ? 44.876 -13.154 -58.180 1.00 87.75 160 GLY A O 1
ATOM 1295 N N . SER A 1 161 ? 43.060 -12.002 -58.808 1.00 91.75 161 SER A N 1
ATOM 1296 C CA . SER A 1 161 ? 42.852 -12.708 -60.081 1.00 91.75 161 SER A CA 1
ATOM 1297 C C . SER A 1 161 ? 43.666 -12.154 -61.263 1.00 91.75 161 SER A C 1
ATOM 1299 O O . SER A 1 161 ? 43.506 -12.631 -62.384 1.00 91.75 161 SER A O 1
ATOM 1301 N N . GLY A 1 162 ? 44.543 -11.172 -61.027 1.00 87.69 162 GLY A N 1
ATOM 1302 C CA . GLY A 1 162 ? 45.457 -10.606 -62.024 1.00 87.69 162 GLY A CA 1
ATOM 1303 C C . GLY A 1 162 ? 44.992 -9.302 -62.682 1.00 87.69 162 GLY A C 1
ATOM 1304 O O . GLY A 1 162 ? 45.680 -8.804 -63.570 1.00 87.69 162 GLY A O 1
ATOM 1305 N N . ASP A 1 163 ? 43.859 -8.723 -62.265 1.00 87.94 163 ASP A N 1
ATOM 1306 C CA . ASP A 1 163 ? 43.389 -7.417 -62.755 1.00 87.94 163 ASP A CA 1
ATOM 1307 C C . ASP A 1 163 ? 43.915 -6.271 -61.873 1.00 87.94 163 ASP A C 1
ATOM 1309 O O . ASP A 1 163 ? 43.230 -5.765 -60.981 1.00 87.94 163 ASP A O 1
ATOM 1313 N N . PHE A 1 164 ? 45.160 -5.861 -62.128 1.00 84.44 164 PHE A N 1
ATOM 1314 C CA . PHE A 1 164 ? 45.856 -4.803 -61.381 1.00 84.44 164 PHE A CA 1
ATOM 1315 C C . PHE A 1 164 ? 45.402 -3.374 -61.725 1.00 84.44 164 PHE A C 1
ATOM 1317 O O . PHE A 1 164 ? 45.888 -2.418 -61.128 1.00 84.44 164 PHE A O 1
ATOM 1324 N N . ASN A 1 165 ? 44.470 -3.195 -62.667 1.00 83.50 165 ASN A N 1
ATOM 1325 C CA . ASN A 1 165 ? 43.966 -1.864 -63.029 1.00 83.50 165 ASN A CA 1
ATOM 1326 C C . ASN A 1 165 ? 42.868 -1.361 -62.075 1.00 83.50 165 ASN A C 1
ATOM 1328 O O . ASN A 1 165 ? 42.391 -0.231 -62.211 1.00 83.50 165 ASN A O 1
ATOM 1332 N N . GLN A 1 166 ? 42.436 -2.188 -61.121 1.00 82.44 166 GLN A N 1
ATOM 1333 C CA . GLN A 1 166 ? 41.411 -1.830 -60.145 1.00 82.44 166 GLN A CA 1
ATOM 1334 C C . GLN A 1 166 ? 42.001 -0.984 -59.007 1.00 82.44 166 GLN A C 1
ATOM 1336 O O . GLN A 1 166 ? 43.036 -1.325 -58.445 1.00 82.44 166 GLN A O 1
ATOM 1341 N N . LYS A 1 167 ? 41.298 0.084 -58.612 1.00 77.81 167 LYS A N 1
ATOM 1342 C CA . LYS A 1 167 ? 41.605 0.880 -57.411 1.00 77.81 167 LYS A CA 1
ATOM 1343 C C . LYS A 1 167 ? 40.496 0.739 -56.377 1.00 77.81 167 LYS A C 1
ATOM 1345 O O . LYS A 1 167 ? 39.314 0.687 -56.726 1.00 77.81 167 LYS A O 1
ATOM 1350 N N . ILE A 1 168 ? 40.860 0.710 -55.099 1.00 77.50 168 ILE A N 1
ATOM 1351 C CA . ILE A 1 168 ? 39.898 0.671 -53.998 1.00 77.50 168 ILE A CA 1
ATOM 1352 C C . ILE A 1 168 ? 39.386 2.092 -53.766 1.00 77.50 168 ILE A C 1
ATOM 1354 O O . ILE A 1 168 ? 40.043 2.908 -53.130 1.00 77.50 168 ILE A O 1
ATOM 1358 N N . LEU A 1 169 ? 38.211 2.402 -54.311 1.00 69.06 169 LEU A N 1
ATOM 1359 C CA . LEU A 1 169 ? 37.533 3.674 -54.072 1.00 69.06 169 LEU A CA 1
ATOM 1360 C C . LEU A 1 169 ? 36.707 3.566 -52.786 1.00 69.06 169 LEU A C 1
ATOM 1362 O O . LEU A 1 169 ? 35.542 3.165 -52.824 1.00 69.06 169 LEU A O 1
ATOM 1366 N N . THR A 1 170 ? 37.293 3.905 -51.639 1.00 64.69 170 THR A N 1
ATOM 1367 C CA . THR A 1 170 ? 36.505 4.154 -50.426 1.00 64.69 170 THR A CA 1
ATOM 1368 C C . THR A 1 170 ? 35.938 5.564 -50.486 1.00 64.69 170 THR A C 1
ATOM 1370 O O . THR A 1 170 ? 36.631 6.554 -50.717 1.00 64.69 170 THR A O 1
ATOM 1373 N N . LYS A 1 171 ? 34.621 5.668 -50.331 1.00 58.16 171 LYS A N 1
ATOM 1374 C CA . LYS A 1 171 ? 33.920 6.949 -50.322 1.00 58.16 171 LYS A CA 1
ATOM 1375 C C . LYS A 1 171 ? 34.130 7.586 -48.943 1.00 58.16 171 LYS A C 1
ATOM 1377 O O . LYS A 1 171 ? 33.379 7.277 -48.032 1.00 58.16 171 LYS A O 1
ATOM 1382 N N . HIS A 1 172 ? 35.161 8.423 -48.803 1.00 58.19 172 HIS A N 1
ATOM 1383 C CA . HIS A 1 172 ? 35.426 9.310 -47.653 1.00 58.19 172 HIS A CA 1
ATOM 1384 C C . HIS A 1 172 ? 35.134 8.715 -46.265 1.00 58.19 172 HIS A C 1
ATOM 1386 O O . HIS A 1 172 ? 34.416 9.320 -45.467 1.00 58.19 172 HIS A O 1
ATOM 1392 N N . THR A 1 173 ? 35.678 7.539 -45.966 1.00 66.00 173 THR A N 1
ATOM 1393 C CA . THR A 1 173 ? 35.688 7.044 -44.591 1.00 66.00 173 THR A CA 1
ATOM 1394 C C . THR A 1 173 ? 36.998 7.502 -43.946 1.00 66.00 173 THR A C 1
ATOM 1396 O O . THR A 1 173 ? 38.076 7.134 -44.395 1.00 66.00 173 THR A O 1
ATOM 1399 N N . ASN A 1 174 ? 36.924 8.383 -42.945 1.00 79.25 174 ASN A N 1
ATOM 1400 C CA . ASN A 1 174 ? 38.091 8.817 -42.155 1.00 79.25 174 ASN A CA 1
ATOM 1401 C C . ASN A 1 174 ? 38.325 7.859 -40.969 1.00 79.25 174 ASN A C 1
ATOM 1403 O O . ASN A 1 174 ? 38.659 8.295 -39.871 1.00 79.25 174 ASN A O 1
ATOM 1407 N N . ASP A 1 175 ? 38.055 6.574 -41.186 1.00 84.31 175 ASP A N 1
ATOM 1408 C CA . ASP A 1 175 ? 38.127 5.487 -40.212 1.00 84.31 175 ASP A CA 1
ATOM 1409 C C . ASP A 1 175 ? 39.177 4.444 -40.637 1.00 84.31 175 ASP A C 1
ATOM 1411 O O . ASP A 1 175 ? 39.850 4.591 -41.665 1.00 84.31 175 ASP A O 1
ATOM 1415 N N . GLU A 1 176 ? 39.303 3.366 -39.862 1.00 85.38 176 GLU A N 1
ATOM 1416 C CA . GLU A 1 176 ? 40.271 2.291 -40.092 1.00 85.38 176 GLU A CA 1
ATOM 1417 C C . GLU A 1 176 ? 40.089 1.612 -41.465 1.00 85.38 176 GLU A C 1
ATOM 1419 O O . GLU A 1 176 ? 41.056 1.135 -42.065 1.00 85.38 176 GLU A O 1
ATOM 1424 N N . ILE A 1 177 ? 38.864 1.584 -42.009 1.00 85.94 177 ILE A N 1
ATOM 1425 C CA . ILE A 1 177 ? 38.587 1.007 -43.335 1.00 85.94 177 ILE A CA 1
ATOM 1426 C C . ILE A 1 177 ? 39.118 1.924 -44.442 1.00 85.94 177 ILE A C 1
ATOM 1428 O O . ILE A 1 177 ? 39.620 1.446 -45.465 1.00 85.94 177 ILE A O 1
ATOM 1432 N N . GLY A 1 178 ? 39.025 3.239 -44.249 1.00 85.06 178 GLY A N 1
ATOM 1433 C CA . GLY A 1 178 ? 39.575 4.222 -45.176 1.00 85.06 178 GLY A CA 1
ATOM 1434 C C . GLY A 1 178 ? 41.097 4.182 -45.241 1.00 85.06 178 GLY A C 1
ATOM 1435 O O . GLY A 1 178 ? 41.663 4.177 -46.336 1.00 85.06 178 GLY A O 1
ATOM 1436 N N . GLU A 1 179 ? 41.753 4.095 -44.082 1.00 85.88 179 GLU A N 1
ATOM 1437 C CA . GLU A 1 179 ? 43.210 3.963 -43.997 1.00 85.88 179 GLU A CA 1
ATOM 1438 C C . GLU A 1 179 ? 43.694 2.700 -44.721 1.00 85.88 179 GLU A C 1
ATOM 1440 O O . GLU A 1 179 ? 44.560 2.784 -45.594 1.00 85.88 179 GLU A O 1
ATOM 1445 N N . LEU A 1 180 ? 43.043 1.556 -44.472 1.00 85.06 180 LEU A N 1
ATOM 1446 C CA . LEU A 1 180 ? 43.358 0.295 -45.143 1.00 85.06 180 LEU A CA 1
ATOM 1447 C C . LEU A 1 180 ? 43.247 0.402 -46.671 1.00 85.06 180 LEU A C 1
ATOM 1449 O O . LEU A 1 180 ? 44.119 -0.074 -47.399 1.00 85.06 180 LEU A O 1
ATOM 1453 N N . ALA A 1 181 ? 42.185 1.032 -47.176 1.00 85.62 181 ALA A N 1
ATOM 1454 C CA . ALA A 1 181 ? 41.997 1.214 -48.611 1.00 85.62 181 ALA A CA 1
ATOM 1455 C C . ALA A 1 181 ? 43.084 2.093 -49.248 1.00 85.62 181 ALA A C 1
ATOM 1457 O O . ALA A 1 181 ? 43.517 1.810 -50.366 1.00 85.62 181 ALA A O 1
ATOM 1458 N N . ASN A 1 182 ? 43.547 3.128 -48.544 1.00 84.69 182 ASN A N 1
ATOM 1459 C CA . ASN A 1 182 ? 44.624 3.996 -49.020 1.00 84.69 182 ASN A CA 1
ATOM 1460 C C . ASN A 1 182 ? 45.969 3.264 -49.059 1.00 84.69 182 ASN A C 1
ATOM 1462 O O . ASN A 1 182 ? 46.688 3.379 -50.053 1.00 84.69 182 ASN A O 1
ATOM 1466 N N . SER A 1 183 ? 46.278 2.463 -48.034 1.00 84.25 183 SER A N 1
ATOM 1467 C CA . SER A 1 183 ? 47.489 1.636 -48.016 1.00 84.25 183 SER A CA 1
ATOM 1468 C C . SER A 1 183 ? 47.518 0.621 -49.158 1.00 84.25 183 SER A C 1
ATOM 1470 O O . SER A 1 183 ? 48.574 0.383 -49.724 1.00 84.25 183 SER A O 1
ATOM 1472 N N . PHE A 1 184 ? 46.370 0.053 -49.539 1.00 80.62 184 PHE A N 1
ATOM 1473 C CA . PHE A 1 184 ? 46.285 -0.889 -50.662 1.00 80.62 184 PHE A CA 1
ATOM 1474 C C . PHE A 1 184 ? 46.467 -0.246 -52.045 1.00 80.62 184 PHE A C 1
ATOM 1476 O O . PHE A 1 184 ? 46.777 -0.948 -53.004 1.00 80.62 184 PHE A O 1
ATOM 1483 N N . ASN A 1 185 ? 46.215 1.058 -52.172 1.00 80.81 185 ASN A N 1
ATOM 1484 C CA . ASN A 1 185 ? 46.324 1.785 -53.439 1.00 80.81 185 ASN A CA 1
ATOM 1485 C C . ASN A 1 185 ? 47.714 2.406 -53.672 1.00 80.81 185 ASN A C 1
ATOM 1487 O O . ASN A 1 185 ? 47.916 3.010 -54.731 1.00 80.81 185 ASN A O 1
ATOM 1491 N N . THR A 1 186 ? 48.613 2.324 -52.686 1.00 76.06 186 THR A N 1
ATOM 1492 C CA . THR A 1 186 ? 49.988 2.847 -52.747 1.00 76.06 186 THR A CA 1
ATOM 1493 C C . THR A 1 186 ? 50.947 1.728 -53.120 1.00 76.06 186 THR A C 1
ATOM 1495 O O . THR A 1 186 ? 51.797 1.970 -54.003 1.00 76.06 186 THR A O 1
#

Foldseek 3Di:
DLLVLLLVLLVVVLVPPVVSLVCNVVSLVVVVVVLCCQAPWDDDPNDTGHHDDPVCVVLSVQLCVLSVLLSVLSVVCSVPVNPVVSSVSSVVSSVVNVVSVVVVVVVVVVVVVVVVVVVVVVVVVVVVVVVVVVVVVVVCCVVQPVVLVVQVVVQVVCVVVVPVVGASDDDDDPDPSVVVSVV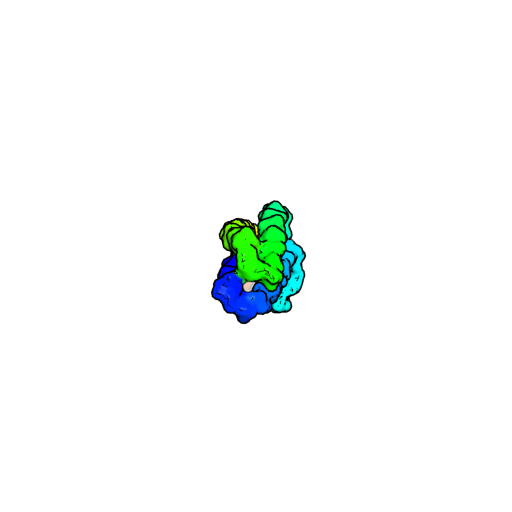VRD

Radius of gyration: 37.72 Å; chains: 1; bounding box: 76×30×97 Å

Sequence (186 aa):
MLSQKIAKLVLSASIGDDQDLKQIPQFLELYNFSLLRLQNGGEILNLTIPKAPESMDNLFKKNWDIWTSIKKSAETIISDKHNIEALNRVKQGSDELLDINDEITYSYEGYFTNKIIFLKRLLIIMLIIDLIIIIIGWILTNLYISIPLKHLSKTVIKIGSGDFNQKILTKHTNDEIGELANSFNT

Secondary structure (DSSP, 8-state):
-HHHHHHHHHHHHHTT-HHHHHHHHHHHHHHHHHHHHHHH-EEETTEEEPPPPGGGHHHHHHHHHHHHHHHHHHHHHHH-TT-HHHHHHHHHHHHHHHHHHHHHHHHHHHHHHHHHHHHHHHHHHHHHHHHHHHHHHHHHIIIIIIHHHHHHHHHHHHHHTT-TT------S--SHHHHHHHHHT-